Protein AF-0000000079468007 (afdb_homodimer)

Structure (mmCIF, N/CA/C/O backbone):
data_AF-0000000079468007-model_v1
#
loop_
_entity.id
_entity.type
_entity.pdbx_description
1 polymer 'VOC family protein'
#
loop_
_atom_site.group_PDB
_atom_site.id
_atom_site.type_symbol
_atom_site.label_atom_id
_atom_site.label_alt_id
_atom_site.label_comp_id
_atom_site.label_asym_id
_atom_site.label_entity_id
_atom_site.label_seq_id
_atom_site.pdbx_PDB_ins_code
_atom_site.Cartn_x
_atom_site.Cartn_y
_atom_site.Cartn_z
_atom_site.occupancy
_atom_site.B_iso_or_equiv
_atom_site.auth_seq_id
_atom_site.auth_comp_id
_atom_site.auth_asym_id
_atom_site.auth_atom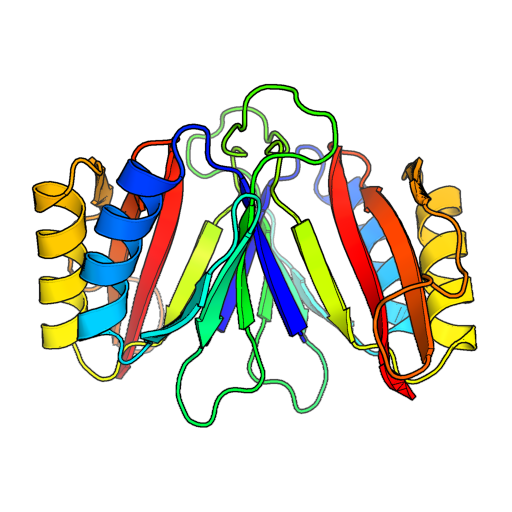_id
_atom_site.pdbx_PDB_model_num
ATOM 1 N N . MET A 1 1 ? -3.469 8.281 -7.316 1 70.94 1 MET A N 1
ATOM 2 C CA . MET A 1 1 ? -3.221 8.805 -5.977 1 70.94 1 MET A CA 1
ATOM 3 C C . MET A 1 1 ? -1.934 8.234 -5.395 1 70.94 1 MET A C 1
ATOM 5 O O . MET A 1 1 ? -0.998 8.977 -5.094 1 70.94 1 MET A O 1
ATOM 9 N N .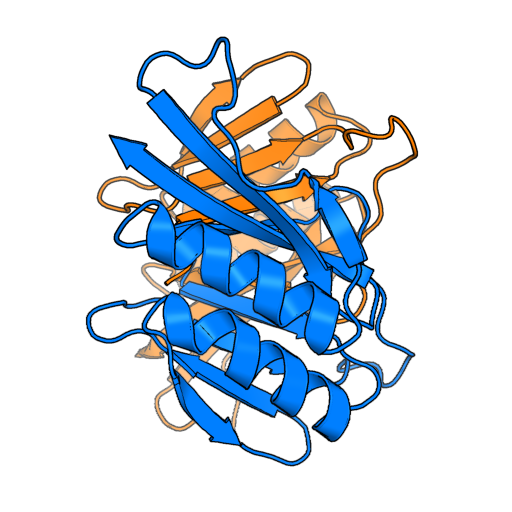 ILE A 1 2 ? -1.697 6.98 -5.289 1 79.69 2 ILE A N 1
ATOM 10 C CA . ILE A 1 2 ? -0.525 6.34 -4.699 1 79.69 2 ILE A CA 1
ATOM 11 C C . ILE A 1 2 ? 0.634 6.375 -5.695 1 79.69 2 ILE A C 1
ATOM 13 O O . ILE A 1 2 ? 0.494 5.934 -6.836 1 79.69 2 ILE A O 1
ATOM 17 N N . ALA A 1 3 ? 1.758 7.027 -5.32 1 85 3 ALA A N 1
ATOM 18 C CA . ALA A 1 3 ? 2.928 7.145 -6.188 1 85 3 ALA A CA 1
ATOM 19 C C . ALA A 1 3 ? 3.799 5.891 -6.105 1 85 3 ALA A C 1
ATOM 21 O O . ALA A 1 3 ? 4.086 5.266 -7.129 1 85 3 ALA A O 1
ATOM 22 N N . TYR A 1 4 ? 4.219 5.59 -4.926 1 88.19 4 TYR A N 1
ATOM 23 C CA . TYR A 1 4 ? 4.918 4.328 -4.734 1 88.19 4 TYR A CA 1
ATOM 24 C C . TYR A 1 4 ? 4.598 3.725 -3.373 1 88.19 4 TYR A C 1
ATOM 26 O O . TYR A 1 4 ? 4.141 4.43 -2.469 1 88.19 4 TYR A O 1
ATOM 34 N N . THR A 1 5 ? 4.793 2.416 -3.303 1 93.19 5 THR A N 1
ATOM 35 C CA . THR A 1 5 ? 4.57 1.672 -2.068 1 93.19 5 THR A CA 1
ATOM 36 C C . THR A 1 5 ? 5.781 0.8 -1.738 1 93.19 5 THR A C 1
ATOM 38 O O . THR A 1 5 ? 6.457 0.301 -2.641 1 93.19 5 THR A O 1
ATOM 41 N N . THR A 1 6 ? 6.004 0.679 -0.497 1 95.31 6 THR A N 1
ATOM 42 C CA . THR A 1 6 ? 7.027 -0.263 -0.058 1 95.31 6 THR A CA 1
ATOM 43 C C . THR A 1 6 ? 6.414 -1.368 0.797 1 95.31 6 THR A C 1
ATOM 45 O O . THR A 1 6 ? 5.453 -1.131 1.531 1 95.31 6 THR A O 1
ATOM 48 N N . LEU A 1 7 ? 6.934 -2.525 0.667 1 97.06 7 LEU A N 1
ATOM 49 C CA . LEU A 1 7 ? 6.688 -3.633 1.586 1 97.06 7 LEU A CA 1
ATOM 50 C C . LEU A 1 7 ? 7.988 -4.102 2.229 1 97.06 7 LEU A C 1
ATOM 52 O O . LEU A 1 7 ? 9.008 -4.23 1.55 1 97.06 7 LEU A O 1
ATOM 56 N N . GLY A 1 8 ? 7.918 -4.305 3.49 1 97.31 8 GLY A N 1
ATOM 57 C CA . GLY A 1 8 ? 9.062 -4.863 4.188 1 97.31 8 GLY A CA 1
ATOM 58 C C . GLY A 1 8 ? 9.203 -6.363 4.004 1 97.31 8 GLY A C 1
ATOM 59 O O . GLY A 1 8 ? 8.203 -7.086 3.979 1 97.31 8 GLY A O 1
ATOM 60 N N . VAL A 1 9 ? 10.445 -6.797 3.938 1 97.06 9 VAL A N 1
ATOM 61 C CA . VAL A 1 9 ? 10.727 -8.227 3.818 1 97.06 9 VAL A CA 1
ATOM 62 C C . VAL A 1 9 ? 11.93 -8.586 4.684 1 97.06 9 VAL A C 1
ATOM 64 O O . VAL A 1 9 ? 12.766 -7.734 4.977 1 97.06 9 VAL A O 1
ATOM 67 N N . ASN A 1 10 ? 11.992 -9.82 5.113 1 97.19 10 ASN A N 1
ATOM 68 C CA . ASN A 1 10 ? 13.031 -10.25 6.039 1 97.19 10 ASN A CA 1
ATOM 69 C C . ASN A 1 10 ? 14.164 -10.977 5.316 1 97.19 10 ASN A C 1
ATOM 71 O O . ASN A 1 10 ? 15.266 -11.109 5.855 1 97.19 10 ASN A O 1
ATOM 75 N N . ASP A 1 11 ? 13.969 -11.555 4.184 1 95.62 11 ASP A N 1
ATOM 76 C CA . ASP A 1 11 ? 14.922 -12.219 3.299 1 95.62 11 ASP A CA 1
ATOM 77 C C . ASP A 1 11 ? 14.789 -11.711 1.865 1 95.62 11 ASP A C 1
ATOM 79 O O . ASP A 1 11 ? 13.914 -12.164 1.121 1 95.62 11 ASP A O 1
ATOM 83 N N . MET A 1 12 ? 15.734 -10.82 1.456 1 95.38 12 MET A N 1
ATOM 84 C CA . MET A 1 12 ? 15.617 -10.109 0.185 1 95.38 12 MET A CA 1
ATOM 85 C C . MET A 1 12 ? 15.664 -11.086 -0.988 1 95.38 12 MET A C 1
ATOM 87 O O . MET A 1 12 ? 14.852 -10.992 -1.907 1 95.38 12 MET A O 1
ATOM 91 N N . ASP A 1 13 ? 16.547 -12.008 -0.956 1 95.88 13 ASP A N 1
ATOM 92 C CA . ASP A 1 13 ? 16.688 -12.953 -2.062 1 95.88 13 ASP A CA 1
ATOM 93 C C . ASP A 1 13 ? 15.414 -13.781 -2.232 1 95.88 13 ASP A C 1
ATOM 95 O O . ASP A 1 13 ? 14.93 -13.961 -3.35 1 95.88 13 ASP A O 1
ATOM 99 N N . ARG A 1 14 ? 14.953 -14.297 -1.139 1 96.69 14 ARG A N 1
ATOM 100 C CA . ARG A 1 14 ? 13.727 -15.078 -1.171 1 96.69 14 ARG A CA 1
ATOM 101 C C . ARG A 1 14 ? 12.562 -14.242 -1.688 1 96.69 14 ARG A C 1
ATOM 103 O O . ARG A 1 14 ? 11.758 -14.719 -2.492 1 96.69 14 ARG A O 1
ATOM 110 N N . SER A 1 15 ? 12.5 -13.062 -1.21 1 97.25 15 SER A N 1
ATOM 111 C CA . SER A 1 15 ? 11.414 -12.172 -1.607 1 97.25 15 SER A CA 1
ATOM 112 C C . SER A 1 15 ? 11.523 -11.781 -3.078 1 97.25 15 SER A C 1
ATOM 114 O O . SER A 1 15 ? 10.516 -11.727 -3.787 1 97.25 15 SER A O 1
ATOM 116 N N . ILE A 1 16 ? 12.688 -11.461 -3.498 1 96.69 16 ILE A N 1
ATOM 117 C CA . ILE A 1 16 ? 12.898 -11.125 -4.902 1 96.69 16 ILE A CA 1
ATOM 118 C C . ILE A 1 16 ? 12.438 -12.281 -5.785 1 96.69 16 ILE A C 1
ATOM 120 O O . ILE A 1 16 ? 11.742 -12.07 -6.781 1 96.69 16 ILE A O 1
ATOM 124 N N . ALA A 1 17 ? 12.805 -13.5 -5.453 1 97.5 17 ALA A N 1
ATOM 125 C CA . ALA A 1 17 ? 12.375 -14.664 -6.219 1 97.5 17 ALA A CA 1
ATOM 126 C C . ALA A 1 17 ? 10.859 -14.758 -6.273 1 97.5 17 ALA A C 1
ATOM 128 O O . ALA A 1 17 ? 10.281 -15.023 -7.332 1 97.5 17 ALA A O 1
ATOM 129 N N . PHE A 1 18 ? 10.227 -14.586 -5.172 1 98.38 18 PHE A N 1
ATOM 130 C CA . PHE A 1 18 ? 8.766 -14.609 -5.086 1 98.38 18 PHE A CA 1
ATOM 131 C C . PHE A 1 18 ? 8.156 -13.531 -5.973 1 98.38 18 PHE A C 1
ATOM 133 O O . PHE A 1 18 ? 7.297 -13.828 -6.809 1 98.38 18 PHE A O 1
ATOM 140 N N . TYR A 1 19 ? 8.555 -12.312 -5.809 1 97.88 19 TYR A N 1
ATOM 141 C CA . TYR A 1 19 ? 7.906 -11.195 -6.477 1 97.88 19 TYR A CA 1
ATOM 142 C C . TYR A 1 19 ? 8.25 -11.172 -7.961 1 97.88 19 TYR A C 1
ATOM 144 O O . TYR A 1 19 ? 7.438 -10.734 -8.781 1 97.88 19 TYR A O 1
ATOM 152 N N . ASP A 1 20 ? 9.445 -11.594 -8.336 1 97.56 20 ASP A N 1
ATOM 153 C CA . ASP A 1 20 ? 9.711 -11.805 -9.75 1 97.56 20 ASP A CA 1
ATOM 154 C C . ASP A 1 20 ? 8.672 -12.734 -10.375 1 97.56 20 ASP A C 1
ATOM 156 O O . ASP A 1 20 ? 8.164 -12.453 -11.461 1 97.56 20 ASP A O 1
ATOM 160 N N . ALA A 1 21 ? 8.438 -13.797 -9.688 1 98.19 21 ALA A N 1
ATOM 161 C CA . ALA A 1 21 ? 7.535 -14.828 -10.203 1 98.19 21 ALA A CA 1
ATOM 162 C C . ALA A 1 21 ? 6.102 -14.312 -10.273 1 98.19 21 ALA A C 1
ATOM 164 O O . ALA A 1 21 ? 5.398 -14.562 -11.258 1 98.19 21 ALA A O 1
ATOM 165 N N . VAL A 1 22 ? 5.625 -13.633 -9.25 1 97.44 22 VAL A N 1
ATOM 166 C CA . VAL A 1 22 ? 4.215 -13.266 -9.188 1 97.44 22 VAL A CA 1
ATOM 167 C C . VAL A 1 22 ? 3.955 -12.055 -10.078 1 97.44 22 VAL A C 1
ATOM 169 O O . VAL A 1 22 ? 2.844 -11.867 -10.578 1 97.44 22 VAL A O 1
ATOM 172 N N . PHE A 1 23 ? 4.914 -11.219 -10.336 1 96.94 23 PHE A N 1
ATOM 173 C CA . PHE A 1 23 ? 4.688 -9.992 -11.102 1 96.94 23 PHE A CA 1
ATOM 174 C C . PHE A 1 23 ? 4.848 -10.25 -12.594 1 96.94 23 PHE A C 1
ATOM 176 O O . PHE A 1 23 ? 4.328 -9.492 -13.414 1 96.94 23 PHE A O 1
ATOM 183 N N . ALA A 1 24 ? 5.523 -11.281 -12.93 1 96.44 24 ALA A N 1
ATOM 184 C CA . ALA A 1 24 ? 5.727 -11.594 -14.344 1 96.44 24 ALA A CA 1
ATOM 185 C C . ALA A 1 24 ? 4.395 -11.719 -15.078 1 96.44 24 ALA A C 1
ATOM 187 O O . ALA A 1 24 ? 4.16 -11.023 -16.062 1 96.44 24 ALA A O 1
ATOM 188 N N . PRO A 1 25 ? 3.477 -12.516 -14.562 1 96.88 25 PRO A N 1
ATOM 189 C CA . PRO A 1 25 ? 2.201 -12.633 -15.273 1 96.88 25 PRO A CA 1
ATOM 190 C C . PRO A 1 25 ? 1.406 -11.336 -15.273 1 96.88 25 PRO A C 1
ATOM 192 O O . PRO A 1 25 ? 0.457 -11.188 -16.047 1 96.88 25 PRO A O 1
ATOM 195 N N . LEU A 1 26 ? 1.745 -10.445 -14.438 1 95.25 26 LEU A N 1
ATOM 196 C CA . LEU A 1 26 ? 1.009 -9.188 -14.328 1 95.25 26 LEU A CA 1
ATOM 197 C C . LEU A 1 26 ? 1.656 -8.102 -15.18 1 95.25 26 LEU A C 1
ATOM 199 O O . LEU A 1 26 ? 1.201 -6.957 -15.18 1 95.25 26 LEU A O 1
ATOM 203 N N . GLY A 1 27 ? 2.766 -8.398 -15.773 1 93.81 27 GLY A N 1
ATOM 204 C CA . GLY A 1 27 ? 3.416 -7.473 -16.688 1 93.81 27 GLY A CA 1
ATOM 205 C C . GLY A 1 27 ? 4.352 -6.504 -15.992 1 93.81 27 GLY A C 1
ATOM 206 O O . GLY A 1 27 ? 4.703 -5.461 -16.547 1 93.81 27 GLY A O 1
ATOM 207 N N . ALA A 1 28 ? 4.66 -6.758 -14.805 1 93.69 28 ALA A N 1
ATOM 208 C CA . ALA A 1 28 ? 5.617 -5.938 -14.07 1 93.69 28 ALA A CA 1
ATOM 209 C C . ALA A 1 28 ? 6.988 -6.605 -14.016 1 93.69 28 ALA A C 1
ATOM 211 O O . ALA A 1 28 ? 7.086 -7.836 -13.984 1 93.69 28 ALA A O 1
ATOM 212 N N . VAL A 1 29 ? 7.996 -5.719 -13.984 1 93.88 29 VAL A N 1
ATOM 213 C CA . VAL A 1 29 ? 9.352 -6.25 -13.977 1 93.88 29 VAL A CA 1
ATOM 214 C C . VAL A 1 29 ? 10.203 -5.504 -12.945 1 93.88 29 VAL A C 1
ATOM 216 O O . VAL A 1 29 ? 9.883 -4.371 -12.586 1 93.88 29 VAL A O 1
ATOM 219 N N . ARG A 1 30 ? 11.258 -6.246 -12.555 1 94.25 30 ARG A N 1
ATOM 220 C CA . ARG A 1 30 ? 12.227 -5.637 -11.648 1 94.25 30 ARG A CA 1
ATOM 221 C C . ARG A 1 30 ? 13.094 -4.613 -12.383 1 94.25 30 ARG A C 1
ATOM 223 O O . ARG A 1 30 ? 13.594 -4.887 -13.469 1 94.25 30 ARG A O 1
ATOM 230 N N . ASP A 1 31 ? 13.195 -3.412 -11.781 1 90.5 31 ASP A N 1
ATOM 231 C CA . ASP A 1 31 ? 13.953 -2.393 -12.5 1 90.5 31 ASP A CA 1
ATOM 232 C C . ASP A 1 31 ? 15.133 -1.898 -11.672 1 90.5 31 ASP A C 1
ATOM 234 O O . ASP A 1 31 ? 15.969 -1.13 -12.156 1 90.5 31 ASP A O 1
ATOM 238 N N . THR A 1 32 ? 15.195 -2.164 -10.477 1 88.69 32 THR A N 1
ATOM 239 C CA . THR A 1 32 ? 16.297 -1.797 -9.602 1 88.69 32 THR A CA 1
ATOM 240 C C . THR A 1 32 ? 16.5 -2.844 -8.508 1 88.69 32 THR A C 1
ATOM 242 O O . THR A 1 32 ? 15.539 -3.486 -8.078 1 88.69 32 THR A O 1
ATOM 245 N N . THR A 1 33 ? 17.734 -3.057 -8.172 1 89.31 33 THR A N 1
ATOM 246 C CA . THR A 1 33 ? 18.078 -3.98 -7.09 1 89.31 33 THR A CA 1
ATOM 247 C C . THR A 1 33 ? 19.25 -3.459 -6.277 1 89.31 33 THR A C 1
ATOM 249 O O . THR A 1 33 ? 20.25 -3.01 -6.84 1 89.31 33 THR A O 1
ATOM 252 N N . SER A 1 34 ? 19.016 -3.354 -5.055 1 84.81 34 SER A N 1
ATOM 253 C CA . SER A 1 34 ? 20.094 -3.062 -4.121 1 84.81 34 SER A CA 1
ATOM 254 C C . SER A 1 34 ? 20.078 -4.027 -2.939 1 84.81 34 SER A C 1
ATOM 256 O O . SER A 1 34 ? 19.281 -4.961 -2.904 1 84.81 34 SER A O 1
ATOM 258 N N . GLN A 1 35 ? 21.078 -3.762 -2.061 1 79.75 35 GLN A N 1
ATOM 259 C CA . GLN A 1 35 ? 21.125 -4.609 -0.875 1 79.75 35 GLN A CA 1
ATOM 260 C C . GLN A 1 35 ? 19.938 -4.34 0.047 1 79.75 35 GLN A C 1
ATOM 262 O O . GLN A 1 35 ? 19.531 -5.211 0.816 1 79.75 35 GLN A O 1
ATOM 267 N N . THR A 1 36 ? 19.391 -3.174 -0.099 1 83.44 36 THR A N 1
ATOM 268 C CA . THR A 1 36 ? 18.391 -2.809 0.895 1 83.44 36 THR A CA 1
ATOM 269 C C . THR A 1 36 ? 17.047 -2.527 0.228 1 83.44 36 THR A C 1
ATOM 271 O O . THR A 1 36 ? 16.016 -2.42 0.905 1 83.44 36 THR A O 1
ATOM 274 N N . TRP A 1 37 ? 17.125 -2.4 -1.05 1 89.81 37 TRP A N 1
ATOM 275 C CA . TRP A 1 37 ? 15.852 -2.143 -1.701 1 89.81 37 TRP A CA 1
ATOM 276 C C . TRP A 1 37 ? 15.828 -2.725 -3.111 1 89.81 37 TRP A C 1
ATOM 278 O O . TRP A 1 37 ? 16.875 -2.816 -3.768 1 89.81 37 TRP A O 1
ATOM 288 N N . THR A 1 38 ? 14.719 -3.242 -3.553 1 93.94 38 THR A N 1
ATOM 289 C CA . THR A 1 38 ? 14.43 -3.723 -4.902 1 93.94 38 THR A CA 1
ATOM 290 C C . THR A 1 38 ? 13.125 -3.127 -5.426 1 93.94 38 THR A C 1
ATOM 292 O O . THR A 1 38 ? 12.117 -3.125 -4.723 1 93.94 38 THR A O 1
ATOM 295 N N . GLY A 1 39 ? 13.203 -2.633 -6.633 1 94.06 39 GLY A N 1
ATOM 296 C CA . GLY A 1 39 ? 12.047 -1.951 -7.195 1 94.06 39 GLY A CA 1
ATOM 297 C C . GLY A 1 39 ? 11.438 -2.686 -8.375 1 94.06 39 GLY A C 1
ATOM 298 O O . GLY A 1 39 ? 12.141 -3.389 -9.102 1 94.06 39 GLY A O 1
ATOM 299 N N . TYR A 1 40 ? 10.117 -2.578 -8.516 1 94.69 40 TYR A N 1
ATOM 300 C CA . TYR A 1 40 ? 9.359 -3.143 -9.625 1 94.69 40 TYR A CA 1
ATOM 301 C C . TYR A 1 40 ? 8.531 -2.07 -10.32 1 94.69 40 TYR A C 1
ATOM 303 O O . TYR A 1 40 ? 8.031 -1.146 -9.672 1 94.69 40 TYR A O 1
ATOM 311 N N . VAL A 1 41 ? 8.383 -2.236 -11.609 1 90.88 41 VAL A N 1
ATOM 312 C CA . VAL A 1 41 ? 7.617 -1.278 -12.398 1 90.88 41 VAL A CA 1
ATOM 313 C C . VAL A 1 41 ? 6.859 -2.008 -13.5 1 90.88 41 VAL A C 1
ATOM 315 O O . VAL A 1 41 ? 7.254 -3.1 -13.914 1 90.88 41 VAL A O 1
ATOM 318 N N . ARG A 1 42 ? 5.742 -1.479 -13.773 1 88.56 42 ARG A N 1
ATOM 319 C CA . ARG A 1 42 ? 4.996 -1.906 -14.953 1 88.56 42 ARG A CA 1
ATOM 320 C C . ARG A 1 42 ? 5.012 -0.828 -16.031 1 88.56 42 ARG A C 1
ATOM 322 O O . ARG A 1 42 ? 4.766 0.346 -15.742 1 88.56 42 ARG A O 1
ATOM 329 N N . ALA A 1 43 ? 5.34 -1.36 -17.172 1 76.75 43 ALA A N 1
ATOM 330 C CA . ALA A 1 43 ? 5.453 -0.412 -18.281 1 76.75 43 ALA A CA 1
ATOM 331 C C . ALA A 1 43 ? 4.195 0.439 -18.406 1 76.75 43 ALA A C 1
ATOM 333 O O . ALA A 1 43 ? 3.078 -0.086 -18.391 1 76.75 43 ALA A O 1
ATOM 334 N N . GLY A 1 44 ? 4.438 1.747 -18.531 1 72.06 44 GLY A N 1
ATOM 335 C CA . GLY A 1 44 ? 3.324 2.662 -18.719 1 72.06 44 GLY A CA 1
ATOM 336 C C . GLY A 1 44 ? 2.721 3.15 -17.422 1 72.06 44 GLY A C 1
ATOM 337 O O . GLY A 1 44 ? 1.852 4.023 -17.422 1 72.06 44 GLY A O 1
ATOM 338 N N . ASP A 1 45 ? 3.109 2.545 -16.359 1 71.38 45 ASP A N 1
ATOM 339 C CA . ASP A 1 45 ? 2.543 2.934 -15.07 1 71.38 45 ASP A CA 1
ATOM 340 C C . ASP A 1 45 ? 3.443 3.939 -14.359 1 71.38 45 ASP A C 1
ATOM 342 O O . ASP A 1 45 ? 4.664 3.918 -14.531 1 71.38 45 ASP A O 1
ATOM 346 N N . ARG A 1 46 ? 2.814 4.77 -13.656 1 63.41 46 ARG A N 1
ATOM 347 C CA . ARG A 1 46 ? 3.541 5.77 -12.875 1 63.41 46 ARG A CA 1
ATOM 348 C C . ARG A 1 46 ? 3.906 5.23 -11.5 1 63.41 46 ARG A C 1
ATOM 350 O O . ARG A 1 46 ? 4.859 5.707 -10.875 1 63.41 46 ARG A O 1
ATOM 357 N N . GLY A 1 47 ? 3.219 4.359 -11.078 1 72.31 47 GLY A N 1
ATOM 358 C CA . GLY A 1 47 ? 3.451 3.852 -9.742 1 72.31 47 GLY A CA 1
ATOM 359 C C . GLY A 1 47 ? 4.566 2.826 -9.672 1 72.31 47 GLY A C 1
ATOM 360 O O . GLY A 1 47 ? 4.855 2.15 -10.664 1 72.31 47 GLY A O 1
ATOM 361 N N . ARG A 1 48 ? 5.312 2.863 -8.586 1 86.38 48 ARG A N 1
ATOM 362 C CA . ARG A 1 48 ? 6.375 1.891 -8.344 1 86.38 48 ARG A CA 1
ATOM 363 C C . ARG A 1 48 ? 6.109 1.103 -7.066 1 86.38 48 ARG A C 1
ATOM 365 O O . ARG A 1 48 ? 5.336 1.535 -6.211 1 86.38 48 ARG A O 1
ATOM 372 N N . PHE A 1 49 ? 6.648 -0.027 -7.094 1 92.94 49 PHE A N 1
ATOM 373 C CA . PHE A 1 49 ? 6.602 -0.903 -5.93 1 92.94 49 PHE A CA 1
ATOM 374 C C . PHE A 1 49 ? 8.008 -1.275 -5.477 1 92.94 49 PHE A C 1
ATOM 376 O O . PHE A 1 49 ? 8.852 -1.634 -6.297 1 92.94 49 PHE A O 1
ATOM 383 N N . PHE A 1 50 ? 8.211 -1.184 -4.137 1 94.5 50 PHE A N 1
ATOM 384 C CA . PHE A 1 50 ? 9.547 -1.484 -3.637 1 94.5 50 PHE A CA 1
ATOM 385 C C . PHE A 1 50 ? 9.484 -2.51 -2.512 1 94.5 50 PHE A C 1
ATOM 387 O O . PHE A 1 50 ? 8.602 -2.441 -1.65 1 94.5 50 PHE A O 1
ATOM 394 N N . LEU A 1 51 ? 10.352 -3.432 -2.609 1 96.44 51 LEU A N 1
ATOM 395 C CA . LEU A 1 51 ? 10.711 -4.23 -1.443 1 96.44 51 LEU A CA 1
ATOM 396 C C . LEU A 1 51 ? 11.797 -3.539 -0.621 1 96.44 51 LEU A C 1
ATOM 398 O O . LEU A 1 51 ? 12.727 -2.957 -1.18 1 96.44 51 LEU A O 1
ATOM 402 N N . THR A 1 52 ? 11.664 -3.658 0.63 1 95.38 52 THR A N 1
ATOM 403 C CA . THR A 1 52 ? 12.68 -3.006 1.451 1 95.38 52 THR A CA 1
ATOM 404 C C . THR A 1 52 ? 12.93 -3.799 2.732 1 95.38 52 THR A C 1
ATOM 406 O O . THR A 1 52 ? 12.055 -4.531 3.193 1 95.38 52 THR A O 1
ATOM 409 N N . ARG A 1 53 ? 14.203 -3.648 3.197 1 93 53 ARG A N 1
ATOM 410 C CA . ARG A 1 53 ? 14.422 -3.914 4.613 1 93 53 ARG A CA 1
ATOM 411 C C . ARG A 1 53 ? 13.977 -2.732 5.469 1 93 53 ARG A C 1
ATOM 413 O O . ARG A 1 53 ? 14.297 -1.583 5.164 1 93 53 ARG A O 1
ATOM 420 N N . PRO A 1 54 ? 13.25 -3.115 6.57 1 93.31 54 PRO A N 1
ATOM 421 C CA . PRO A 1 54 ? 12.711 -1.993 7.344 1 93.31 54 PRO A CA 1
ATOM 422 C C . PRO A 1 54 ? 13.797 -1.015 7.793 1 93.31 54 PRO A C 1
ATOM 424 O O . PRO A 1 54 ? 14.891 -1.433 8.172 1 93.31 54 PRO A O 1
ATOM 427 N N . PHE A 1 55 ? 13.453 0.224 7.777 1 87.81 55 PHE A N 1
ATOM 428 C CA . PHE A 1 55 ? 14.383 1.309 8.078 1 87.81 55 PHE A CA 1
ATOM 429 C C . PHE A 1 55 ? 14.898 1.203 9.508 1 87.81 55 PHE A C 1
ATOM 431 O O . PHE A 1 55 ? 16.062 1.519 9.781 1 87.81 55 PHE A O 1
ATOM 438 N N . ASP A 1 56 ? 14.047 0.767 10.383 1 90.75 56 ASP A N 1
ATOM 439 C CA . ASP A 1 56 ? 14.406 0.705 11.797 1 90.75 56 ASP A CA 1
ATOM 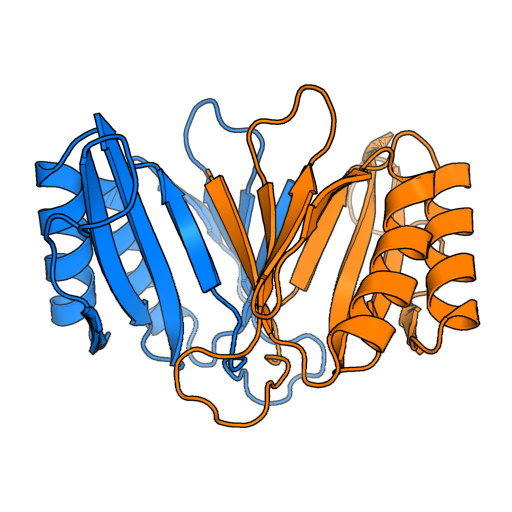440 C C . ASP A 1 56 ? 15.203 -0.563 12.102 1 90.75 56 ASP A C 1
ATOM 442 O O . ASP A 1 56 ? 15.547 -0.821 13.258 1 90.75 56 ASP A O 1
ATOM 446 N N . ARG A 1 57 ? 15.422 -1.447 11.172 1 91.69 57 ARG A N 1
ATOM 447 C CA . ARG A 1 57 ? 16.25 -2.643 11.195 1 91.69 57 ARG A CA 1
ATOM 448 C C . ARG A 1 57 ? 15.609 -3.744 12.031 1 91.69 57 ARG A C 1
ATOM 450 O O . ARG A 1 57 ? 16.25 -4.738 12.367 1 91.69 57 ARG A O 1
ATOM 457 N N . GLN A 1 58 ? 14.352 -3.455 12.5 1 95.56 58 GLN A N 1
ATOM 458 C CA . GLN A 1 58 ? 13.57 -4.52 13.125 1 95.56 58 GLN A CA 1
ATOM 459 C C . GLN A 1 58 ? 12.953 -5.434 12.07 1 95.56 58 GLN A C 1
ATOM 461 O O . GLN A 1 58 ? 12.883 -5.074 10.891 1 95.56 58 GLN A O 1
ATOM 466 N N . PRO A 1 59 ? 12.602 -6.668 12.438 1 97.06 59 PRO A N 1
ATOM 467 C CA . PRO A 1 59 ? 12.023 -7.578 11.445 1 97.06 59 PRO A CA 1
ATOM 468 C C . PRO A 1 59 ? 10.812 -6.98 10.742 1 97.06 59 PRO A C 1
ATOM 470 O O . PRO A 1 59 ? 10 -6.285 11.367 1 97.06 59 PRO A O 1
ATOM 473 N N . ALA A 1 60 ? 10.758 -7.195 9.445 1 97.12 60 ALA A N 1
ATOM 474 C CA . ALA A 1 60 ? 9.578 -6.824 8.672 1 97.12 60 ALA A CA 1
ATOM 475 C C . ALA A 1 60 ? 8.352 -7.602 9.148 1 97.12 60 ALA A C 1
ATOM 477 O O . ALA A 1 60 ? 8.453 -8.773 9.516 1 97.12 60 ALA A O 1
ATOM 478 N N . THR A 1 61 ? 7.246 -6.965 9.18 1 97.62 61 THR A N 1
ATOM 479 C CA . THR A 1 61 ? 5.973 -7.602 9.5 1 97.62 61 THR A CA 1
ATOM 480 C C . THR A 1 61 ? 4.879 -7.137 8.547 1 97.62 61 THR A C 1
ATOM 482 O O . THR A 1 61 ? 4.914 -6.008 8.047 1 97.62 61 THR A O 1
ATOM 485 N N . ALA A 1 62 ? 3.969 -8.07 8.359 1 96.94 62 ALA A N 1
ATOM 486 C CA . ALA A 1 62 ? 2.777 -7.711 7.594 1 96.94 62 ALA A CA 1
ATOM 487 C C . ALA A 1 62 ? 1.745 -7.02 8.477 1 96.94 62 ALA A C 1
ATOM 489 O O . ALA A 1 62 ? 1.58 -7.379 9.648 1 96.94 62 ALA A O 1
ATOM 490 N N . GLY A 1 63 ? 1.091 -6.023 7.918 1 96.81 63 GLY A N 1
ATOM 491 C CA . GLY A 1 63 ? -0.021 -5.418 8.633 1 96.81 63 GLY A CA 1
ATOM 492 C C . GLY A 1 63 ? -1.334 -6.148 8.422 1 96.81 63 GLY A C 1
ATOM 493 O O . GLY A 1 63 ? -1.594 -6.672 7.336 1 96.81 63 GLY A O 1
ATOM 494 N N . ASN A 1 64 ? -2.164 -6.168 9.492 1 97.62 64 ASN A N 1
ATOM 495 C CA . ASN A 1 64 ? -3.512 -6.703 9.344 1 97.62 64 ASN A CA 1
ATOM 496 C C . ASN A 1 64 ? -4.473 -5.656 8.797 1 97.62 64 ASN A C 1
ATOM 498 O O . ASN A 1 64 ? -4.758 -4.656 9.453 1 97.62 64 ASN A O 1
ATOM 502 N N . GLY A 1 65 ? -4.996 -5.93 7.656 1 96.31 65 GLY A N 1
ATOM 503 C CA . GLY A 1 65 ? -5.82 -4.961 6.953 1 96.31 65 GLY A CA 1
ATOM 504 C C . GLY A 1 65 ? -5.086 -4.258 5.828 1 96.31 65 GLY A C 1
ATOM 505 O O . GLY A 1 65 ? -5.684 -3.482 5.078 1 96.31 65 GLY A O 1
ATOM 506 N N . VAL A 1 66 ? -3.787 -4.531 5.746 1 96.69 66 VAL A N 1
ATOM 507 C CA . VAL A 1 66 ? -2.98 -3.967 4.668 1 96.69 66 VAL A CA 1
ATOM 508 C C . VAL A 1 66 ? -3.02 -4.895 3.457 1 96.69 66 VAL A C 1
ATOM 510 O O . VAL A 1 66 ? -2.777 -6.098 3.578 1 96.69 66 VAL A O 1
ATOM 513 N N . MET A 1 67 ? -3.338 -4.34 2.322 1 96.75 67 MET A N 1
ATOM 514 C CA . MET A 1 67 ? -3.375 -5.121 1.089 1 96.75 67 MET A CA 1
ATOM 515 C C . MET A 1 67 ? -3.07 -4.246 -0.12 1 96.75 67 MET A C 1
ATOM 517 O O . MET A 1 67 ? -3.605 -3.143 -0.244 1 96.75 67 MET A O 1
ATOM 521 N N . LEU A 1 68 ? -2.205 -4.727 -0.984 1 95.12 68 LEU A N 1
ATOM 522 C CA . LEU A 1 68 ? -1.945 -4.105 -2.279 1 95.12 68 LEU A CA 1
ATOM 523 C C . LEU A 1 68 ? -2.617 -4.887 -3.402 1 95.12 68 LEU A C 1
ATOM 525 O O . LEU A 1 68 ? -2.551 -6.117 -3.434 1 95.12 68 LEU A O 1
ATOM 529 N N . SER A 1 69 ? -3.205 -4.164 -4.258 1 93.94 69 SER A N 1
ATOM 530 C CA . SER A 1 69 ? -3.9 -4.816 -5.363 1 93.94 69 SER A CA 1
ATOM 531 C C . SER A 1 69 ? -3.336 -4.375 -6.711 1 93.94 69 SER A C 1
ATOM 533 O O . SER A 1 69 ? -3.006 -3.201 -6.895 1 93.94 69 SER A O 1
ATOM 535 N N . PHE A 1 70 ? -3.344 -5.293 -7.609 1 92.94 70 PHE A N 1
ATOM 536 C CA . PHE A 1 70 ? -2.803 -5.062 -8.945 1 92.94 70 PHE A CA 1
ATOM 537 C C . PHE A 1 70 ? -3.814 -5.453 -10.016 1 92.94 70 PHE A C 1
ATOM 539 O O . PHE A 1 70 ? -4.445 -6.508 -9.922 1 92.94 70 PHE A O 1
ATOM 546 N N . LEU A 1 71 ? -3.893 -4.535 -10.984 1 91.19 71 LEU A N 1
ATOM 547 C CA . LEU A 1 71 ? -4.766 -4.84 -12.109 1 91.19 71 LEU A CA 1
ATOM 548 C C . LEU A 1 71 ? -4.09 -5.809 -13.078 1 91.19 71 LEU A C 1
ATOM 550 O O . LEU A 1 71 ? -2.936 -5.602 -13.461 1 91.19 71 LEU A O 1
ATOM 554 N N . ALA A 1 72 ? -4.742 -6.836 -13.398 1 93.81 72 ALA A N 1
ATOM 555 C CA . ALA A 1 72 ? -4.254 -7.812 -14.367 1 93.81 72 ALA A CA 1
ATOM 556 C C . ALA A 1 72 ? -4.895 -7.586 -15.734 1 93.81 72 ALA A C 1
ATOM 558 O O . ALA A 1 72 ? -5.93 -6.93 -15.844 1 93.81 72 ALA A O 1
ATOM 559 N N . GLU A 1 73 ? -4.25 -8.125 -16.781 1 93.56 73 GLU A N 1
ATOM 560 C CA . GLU A 1 73 ? -4.75 -7.965 -18.141 1 93.56 73 GLU A CA 1
ATOM 561 C C . GLU A 1 73 ? -5.949 -8.867 -18.406 1 93.56 73 GLU A C 1
ATOM 563 O O . GLU A 1 73 ? -6.852 -8.508 -19.156 1 93.56 73 GLU A O 1
ATOM 568 N N . ASP A 1 74 ? -5.914 -10.031 -17.859 1 95 74 ASP A N 1
ATOM 569 C CA . ASP A 1 74 ? -6.996 -10.992 -18.047 1 95 74 ASP A CA 1
ATOM 570 C C . ASP A 1 74 ? -7.004 -12.047 -16.938 1 95 74 ASP A C 1
ATOM 572 O O . ASP A 1 74 ? -6.156 -12.016 -16.047 1 95 74 ASP A O 1
ATOM 576 N N . ARG A 1 75 ? -7.977 -12.961 -17.016 1 96.12 75 ARG A N 1
ATOM 577 C CA . ARG A 1 75 ? -8.164 -13.969 -15.984 1 96.12 75 ARG A CA 1
ATOM 578 C C . ARG A 1 75 ? -6.984 -14.93 -15.93 1 96.12 75 ARG A C 1
ATOM 580 O O . ARG A 1 75 ? -6.598 -15.398 -14.859 1 96.12 75 ARG A O 1
ATOM 587 N N . ALA A 1 76 ? -6.438 -15.219 -17.047 1 97.88 76 ALA A N 1
ATOM 588 C CA . ALA A 1 76 ? -5.309 -16.141 -17.109 1 97.88 76 ALA A CA 1
ATOM 589 C C . ALA A 1 76 ? -4.113 -15.594 -16.328 1 97.88 76 ALA A C 1
ATOM 591 O O . ALA A 1 76 ? -3.393 -16.344 -15.68 1 97.88 76 ALA A O 1
ATOM 592 N N . ALA A 1 77 ? -3.859 -14.344 -16.453 1 97.62 77 ALA A N 1
ATOM 593 C CA . ALA A 1 77 ? -2.783 -13.695 -15.703 1 97.62 77 ALA A CA 1
ATOM 594 C C . ALA A 1 77 ? -3 -13.836 -14.203 1 97.62 77 ALA A C 1
ATOM 596 O O . ALA A 1 77 ? -2.041 -14 -13.438 1 97.62 77 ALA A O 1
ATOM 597 N N . ILE A 1 78 ? -4.215 -13.789 -13.773 1 97.56 78 ILE A N 1
ATOM 598 C CA . ILE A 1 78 ? -4.559 -13.922 -12.359 1 97.56 78 ILE A CA 1
ATOM 599 C C . ILE A 1 78 ? -4.305 -15.352 -11.898 1 97.56 78 ILE A C 1
ATOM 601 O O . ILE A 1 78 ? -3.756 -15.578 -10.82 1 97.56 78 ILE A O 1
ATOM 605 N N . ASP A 1 79 ? -4.742 -16.281 -12.734 1 98.5 79 ASP A N 1
ATOM 606 C CA . ASP A 1 79 ? -4.465 -17.672 -12.43 1 98.5 79 ASP A CA 1
ATOM 607 C C . ASP A 1 79 ? -2.963 -17.922 -12.281 1 98.5 79 ASP A C 1
ATOM 609 O O . ASP A 1 79 ? -2.523 -18.594 -11.352 1 98.5 79 ASP A O 1
ATOM 613 N N . ALA A 1 80 ? -2.223 -17.422 -13.18 1 98.62 80 ALA A N 1
ATOM 614 C CA . ALA A 1 80 ? -0.772 -17.578 -13.172 1 98.62 80 ALA A CA 1
ATOM 615 C C . ALA A 1 80 ? -0.149 -16.906 -11.953 1 98.62 80 ALA A C 1
ATOM 617 O O . ALA A 1 80 ? 0.784 -17.453 -11.352 1 98.62 80 ALA A O 1
ATOM 618 N N . PHE A 1 81 ? -0.567 -15.75 -11.641 1 98.31 81 PHE A N 1
ATOM 619 C CA . PHE A 1 81 ? -0.144 -15.016 -10.461 1 98.31 81 PHE A CA 1
ATOM 620 C C . PHE A 1 81 ? -0.331 -15.859 -9.203 1 98.31 81 PHE A C 1
ATOM 622 O O . PHE A 1 81 ? 0.59 -15.992 -8.398 1 98.31 81 PHE A O 1
ATOM 629 N N . HIS A 1 82 ? -1.502 -16.328 -9.055 1 98.75 82 HIS A N 1
ATOM 630 C CA . HIS A 1 82 ? -1.837 -17.141 -7.891 1 98.75 82 HIS A CA 1
ATOM 631 C C . HIS A 1 82 ? -0.978 -18.406 -7.828 1 98.75 82 HIS A C 1
ATOM 633 O O . HIS A 1 82 ? -0.42 -18.734 -6.777 1 98.75 82 HIS A O 1
ATOM 639 N N . ALA A 1 83 ? -0.889 -19.094 -8.906 1 98.75 83 ALA A N 1
ATOM 640 C CA . ALA A 1 83 ? -0.083 -20.312 -8.984 1 98.75 83 ALA A CA 1
ATOM 641 C C . ALA A 1 83 ? 1.378 -20.016 -8.648 1 98.75 83 ALA A C 1
ATOM 643 O O . ALA A 1 83 ? 2.012 -20.781 -7.902 1 98.75 83 ALA A O 1
ATOM 644 N N . ALA A 1 84 ? 1.9 -19 -9.203 1 98.62 84 ALA A N 1
ATOM 645 C CA . ALA A 1 84 ? 3.281 -18.609 -8.945 1 98.62 84 ALA A CA 1
ATOM 646 C C . ALA A 1 84 ? 3.504 -18.344 -7.457 1 98.62 84 ALA A C 1
ATOM 648 O O . ALA A 1 84 ? 4.543 -18.703 -6.902 1 98.62 84 ALA A O 1
ATOM 649 N N . ALA A 1 85 ? 2.562 -17.641 -6.855 1 98.56 85 ALA A N 1
ATOM 650 C CA . ALA A 1 85 ? 2.68 -17.312 -5.434 1 98.56 85 ALA A CA 1
ATOM 651 C C . ALA A 1 85 ? 2.807 -18.578 -4.59 1 98.56 85 ALA A C 1
ATOM 653 O O . ALA A 1 85 ? 3.664 -18.656 -3.709 1 98.56 85 ALA A O 1
ATOM 654 N N . LEU A 1 86 ? 1.966 -19.5 -4.867 1 98.44 86 LEU A N 1
ATOM 655 C CA . LEU A 1 86 ? 1.985 -20.75 -4.105 1 98.44 86 LEU A CA 1
ATOM 656 C C . LEU A 1 86 ? 3.275 -21.516 -4.355 1 98.44 86 LEU A C 1
ATOM 658 O O . LEU A 1 86 ? 3.854 -22.094 -3.43 1 98.44 86 LEU A O 1
ATOM 662 N N . GLU A 1 87 ? 3.648 -21.531 -5.547 1 98.31 87 GLU A N 1
ATOM 663 C CA . GLU A 1 87 ? 4.863 -22.25 -5.93 1 98.31 87 GLU A CA 1
ATOM 664 C C . GLU A 1 87 ? 6.094 -21.641 -5.254 1 98.31 87 GLU A C 1
ATOM 666 O O . GLU A 1 87 ? 7.031 -22.359 -4.91 1 98.31 87 GLU A O 1
ATOM 671 N N . MET A 1 88 ? 6.105 -20.422 -5.051 1 98.19 88 MET A N 1
ATOM 672 C CA . MET A 1 88 ? 7.289 -19.703 -4.578 1 98.19 88 MET A CA 1
ATOM 673 C C . MET A 1 88 ? 7.23 -19.484 -3.068 1 98.19 88 MET A C 1
ATOM 675 O O . MET A 1 88 ? 7.922 -18.625 -2.533 1 98.19 88 MET A O 1
ATOM 679 N N . GLY A 1 89 ? 6.359 -20.203 -2.416 1 97.69 89 GLY A N 1
ATOM 680 C CA . GLY A 1 89 ? 6.395 -20.234 -0.962 1 97.69 89 GLY A CA 1
ATOM 681 C C . GLY A 1 89 ? 5.387 -19.297 -0.324 1 97.69 89 GLY A C 1
ATOM 682 O O . GLY A 1 89 ? 5.371 -19.141 0.898 1 97.69 89 GLY A O 1
ATOM 683 N N . GLY A 1 90 ? 4.59 -18.609 -1.099 1 98.31 90 GLY A N 1
ATOM 684 C CA . GLY A 1 90 ? 3.473 -17.859 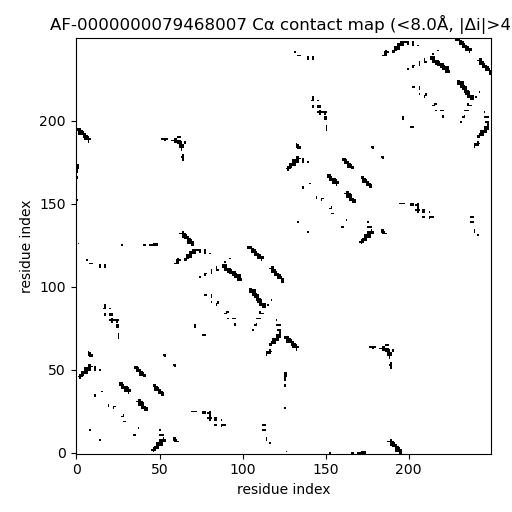-0.538 1 98.31 90 GLY A CA 1
ATOM 685 C C . GLY A 1 90 ? 2.314 -18.75 -0.122 1 98.31 90 GLY A C 1
ATOM 686 O O . GLY A 1 90 ? 2.445 -19.969 -0.081 1 98.31 90 GLY A O 1
ATOM 687 N N . SER A 1 91 ? 1.286 -18.078 0.369 1 98.19 91 SER A N 1
ATOM 688 C CA . SER A 1 91 ? 0.117 -18.828 0.804 1 98.19 91 S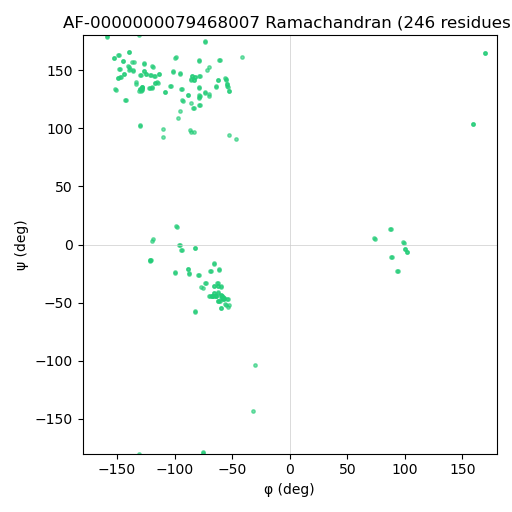ER A CA 1
ATOM 689 C C . SER A 1 91 ? -1.155 -18.312 0.142 1 98.19 91 SER A C 1
ATOM 691 O O . SER A 1 91 ? -1.21 -17.156 -0.293 1 98.19 91 SER A O 1
ATOM 693 N N . ASP A 1 92 ? -2.133 -19.203 0.07 1 98.19 92 ASP A N 1
ATOM 694 C CA . ASP A 1 92 ? -3.436 -18.875 -0.504 1 98.19 92 ASP A CA 1
ATOM 695 C C . ASP A 1 92 ? -4.289 -18.094 0.488 1 98.19 92 ASP A C 1
ATOM 697 O O . ASP A 1 92 ? -4.496 -18.531 1.621 1 98.19 92 ASP A O 1
ATOM 701 N N . GLU A 1 93 ? -4.75 -16.984 0.041 1 97.12 93 GLU A N 1
ATOM 702 C CA . GLU A 1 93 ? -5.688 -16.203 0.828 1 97.12 93 GLU A CA 1
ATOM 703 C C . GLU A 1 93 ? -7.023 -16.031 0.102 1 97.12 93 GLU A C 1
ATOM 705 O O . GLU A 1 93 ? -7.859 -15.227 0.502 1 97.12 93 GLU A O 1
ATOM 710 N N . GLY A 1 94 ? -7.242 -16.609 -0.987 1 96.69 94 GLY A N 1
ATOM 711 C CA . GLY A 1 94 ? -8.414 -16.609 -1.849 1 96.69 94 GLY A CA 1
ATOM 712 C C . GLY A 1 94 ? -8.102 -17.016 -3.279 1 96.69 94 GLY A C 1
ATOM 713 O O . GLY A 1 94 ? -7.457 -16.25 -4.012 1 96.69 94 GLY A O 1
ATOM 714 N N . PRO A 1 95 ? -8.469 -18.281 -3.637 1 97.56 95 PRO A N 1
ATOM 715 C CA . PRO A 1 95 ? -8.141 -18.766 -4.98 1 97.56 95 PRO A CA 1
ATOM 716 C C . PRO A 1 95 ? -8.797 -17.938 -6.082 1 97.56 95 PRO A C 1
ATOM 718 O O . PRO A 1 95 ? -9.75 -17.203 -5.82 1 97.56 95 PRO A O 1
ATOM 721 N N . PRO A 1 96 ? -8.203 -18.031 -7.312 1 97.62 96 PRO A N 1
ATOM 722 C CA . PRO A 1 96 ? -8.812 -17.297 -8.43 1 97.62 96 PRO A CA 1
ATOM 723 C C . PRO A 1 96 ? -10.289 -17.641 -8.625 1 97.62 96 PRO A C 1
ATOM 725 O O . PRO A 1 96 ? -10.672 -18.812 -8.539 1 97.62 96 PRO A O 1
ATOM 728 N N . GLY A 1 97 ? -11.047 -16.594 -8.844 1 95.31 97 GLY A N 1
ATOM 729 C CA . GLY A 1 97 ? -12.469 -16.797 -9.062 1 95.31 97 GLY A CA 1
ATOM 730 C C . GLY A 1 97 ? -13.266 -15.5 -9.062 1 95.31 97 GLY A C 1
ATOM 731 O O . GLY A 1 97 ? -12.75 -14.453 -8.688 1 95.31 97 GLY A O 1
ATOM 732 N N . VAL A 1 98 ? -14.492 -15.594 -9.57 1 93.19 98 VAL A N 1
ATOM 733 C CA . VAL A 1 98 ? -15.406 -14.453 -9.57 1 93.19 98 VAL A CA 1
ATOM 734 C C . VAL A 1 98 ? -15.859 -14.156 -8.141 1 93.19 98 VAL A C 1
ATOM 736 O O . VAL A 1 98 ? -16.156 -15.078 -7.371 1 93.19 98 VAL A O 1
ATOM 739 N N . ARG A 1 99 ? -15.719 -12.906 -7.805 1 87.38 99 ARG A N 1
ATOM 740 C CA . ARG A 1 99 ? -16.234 -12.492 -6.504 1 87.38 99 ARG A CA 1
ATOM 741 C C . ARG A 1 99 ? -17.625 -11.867 -6.641 1 87.38 99 ARG A C 1
ATOM 743 O O . ARG A 1 99 ? -17.781 -10.836 -7.297 1 87.38 99 ARG A O 1
ATOM 750 N N . GLU A 1 100 ? -18.656 -12.578 -6.168 1 70.69 100 GLU A N 1
ATOM 751 C CA . GLU A 1 100 ? -20.062 -12.234 -6.336 1 70.69 100 GLU A CA 1
ATOM 752 C C . GLU A 1 100 ? -20.422 -11.008 -5.504 1 70.69 100 GLU A C 1
ATOM 754 O O . GLU A 1 100 ? -19.891 -10.805 -4.418 1 70.69 100 GLU A O 1
ATOM 759 N N . GLY A 1 101 ? -21.516 -10.188 -5.969 1 63.75 101 GLY A N 1
ATOM 760 C CA . GLY A 1 101 ? -22.094 -9.031 -5.293 1 63.75 101 GLY A CA 1
ATOM 761 C C . GLY A 1 101 ? -21.484 -7.719 -5.758 1 63.75 101 GLY A C 1
ATOM 762 O O . GLY A 1 101 ? -21.984 -6.645 -5.406 1 63.75 101 GLY A O 1
ATOM 763 N N . MET A 1 102 ? -20.422 -7.855 -6.215 1 58.59 102 MET A N 1
ATOM 764 C CA . MET A 1 102 ? -19.891 -6.645 -6.824 1 58.59 102 MET A CA 1
ATOM 765 C C . MET A 1 102 ? -20.359 -6.516 -8.273 1 58.59 102 MET A C 1
ATOM 767 O O . MET A 1 102 ? -20.703 -7.512 -8.906 1 58.59 102 MET A O 1
ATOM 771 N N . ASN A 1 103 ? -21.031 -5.465 -8.68 1 56.69 103 ASN A N 1
ATOM 772 C CA . ASN A 1 103 ? -21.578 -5.34 -10.023 1 56.69 103 ASN A CA 1
ATOM 773 C C . ASN A 1 103 ? -20.734 -6.094 -11.047 1 56.69 103 ASN A C 1
ATOM 775 O O . ASN A 1 103 ? -20.75 -7.324 -11.094 1 56.69 103 ASN A O 1
ATOM 779 N N . PRO A 1 104 ? -19.891 -5.414 -11.891 1 61.5 104 PRO A N 1
ATOM 780 C CA . PRO A 1 104 ? -19.188 -6.066 -12.992 1 61.5 104 PRO A CA 1
ATOM 781 C C . PRO A 1 104 ? -18.344 -7.254 -12.539 1 61.5 104 PRO A C 1
ATOM 783 O O . PRO A 1 104 ? -17.938 -7.316 -11.375 1 61.5 104 PRO A O 1
ATOM 786 N N . VAL A 1 105 ? -18.312 -8.234 -13.25 1 70.75 105 VAL A N 1
ATOM 787 C CA . VAL A 1 105 ? -17.656 -9.508 -12.984 1 70.75 105 VAL A CA 1
ATOM 788 C C . VAL A 1 105 ? -16.234 -9.266 -12.469 1 70.75 105 VAL A C 1
ATOM 790 O O . VAL A 1 105 ? -15.336 -8.969 -13.25 1 70.75 105 VAL A O 1
ATOM 793 N N . PHE A 1 106 ? -16.078 -9.172 -11.242 1 86.69 106 PHE A N 1
ATOM 794 C CA . PHE A 1 106 ? -14.805 -9.016 -10.531 1 86.69 106 PHE A CA 1
ATOM 795 C C . PHE A 1 106 ? -14.133 -10.375 -10.328 1 86.69 106 PHE A C 1
ATOM 797 O O . PHE A 1 106 ? -14.633 -11.203 -9.57 1 86.69 106 PHE A O 1
ATOM 804 N N . TYR A 1 107 ? -13.234 -10.68 -11.203 1 94.38 107 TYR A N 1
ATOM 805 C CA . TYR A 1 107 ? -12.398 -11.867 -11.07 1 94.38 107 TYR A CA 1
ATOM 806 C C . TYR A 1 107 ? -11.086 -11.539 -10.359 1 94.38 107 TYR A C 1
ATOM 808 O O . TYR A 1 107 ? -10.344 -10.656 -10.789 1 94.38 107 TYR A O 1
ATOM 816 N N . ALA A 1 108 ? -10.812 -12.289 -9.203 1 96.12 108 ALA A N 1
ATOM 817 C CA . ALA A 1 108 ? -9.664 -11.898 -8.391 1 96.12 108 ALA A CA 1
ATOM 818 C C . ALA A 1 108 ? -9.031 -13.102 -7.707 1 96.12 108 ALA A C 1
ATOM 820 O O . ALA A 1 108 ? -9.641 -14.18 -7.652 1 96.12 108 ALA A O 1
ATOM 821 N N . ALA A 1 109 ? -7.879 -12.961 -7.266 1 97.81 109 ALA A N 1
ATOM 822 C CA . ALA A 1 109 ? -7.168 -13.883 -6.387 1 97.81 109 ALA A CA 1
ATOM 823 C C . ALA A 1 109 ? -6.395 -13.133 -5.309 1 97.81 109 ALA A C 1
ATOM 825 O O . ALA A 1 109 ? -5.973 -11.992 -5.52 1 97.81 109 ALA A O 1
ATOM 826 N N . TYR A 1 110 ? -6.234 -13.758 -4.195 1 98.06 110 TYR A N 1
ATOM 827 C CA . TYR A 1 110 ? -5.555 -13.188 -3.037 1 98.06 110 TYR A CA 1
ATOM 828 C C . TYR A 1 110 ? -4.48 -14.133 -2.518 1 98.06 110 TYR A C 1
ATOM 830 O O . TYR A 1 110 ? -4.727 -15.328 -2.348 1 98.06 110 TYR A O 1
ATOM 838 N N . VAL A 1 111 ? -3.34 -13.625 -2.26 1 98.56 111 VAL A N 1
ATOM 839 C CA . VAL A 1 111 ? -2.236 -14.438 -1.745 1 98.56 111 VAL A CA 1
ATOM 840 C C . VAL A 1 111 ? -1.484 -13.656 -0.67 1 98.56 111 VAL A C 1
ATOM 842 O O . VAL A 1 111 ? -1.695 -12.445 -0.506 1 98.56 111 VAL A O 1
ATOM 845 N N . ARG A 1 112 ? -0.678 -14.336 0.068 1 98.5 112 ARG A N 1
ATOM 846 C CA . ARG A 1 112 ? 0.318 -13.711 0.937 1 98.5 112 ARG A CA 1
ATOM 847 C C . ARG A 1 112 ? 1.731 -14.086 0.501 1 98.5 112 ARG A C 1
ATOM 849 O O . ARG A 1 112 ? 1.991 -15.227 0.127 1 98.5 112 ARG A O 1
ATOM 856 N N . ASP A 1 113 ? 2.6 -13.109 0.548 1 98.31 113 ASP A N 1
ATOM 857 C CA . ASP A 1 113 ? 4.004 -13.406 0.281 1 98.31 113 ASP A CA 1
ATOM 858 C C . ASP A 1 113 ? 4.641 -14.156 1.449 1 98.31 113 ASP A C 1
ATOM 860 O O . ASP A 1 113 ? 3.994 -14.375 2.477 1 98.31 113 ASP A O 1
ATOM 864 N N . PRO A 1 114 ? 5.848 -14.586 1.355 1 97.81 114 PRO A N 1
ATOM 865 C CA . PRO A 1 114 ? 6.469 -15.414 2.391 1 97.81 114 PRO A CA 1
ATOM 866 C C . PRO A 1 114 ? 6.57 -14.703 3.736 1 97.81 114 PRO A C 1
ATOM 868 O O . PRO A 1 114 ? 6.734 -15.352 4.773 1 97.81 114 PRO A O 1
ATOM 871 N N . ASP A 1 115 ? 6.531 -13.383 3.787 1 97.81 115 ASP A N 1
ATOM 872 C CA . ASP A 1 115 ? 6.617 -12.609 5.027 1 97.81 115 ASP A CA 1
ATOM 873 C C . ASP A 1 115 ? 5.23 -12.25 5.543 1 97.81 115 ASP A C 1
ATOM 875 O O . ASP A 1 115 ? 5.102 -11.562 6.559 1 97.81 115 ASP A O 1
ATOM 879 N N . GLY A 1 116 ? 4.219 -12.672 4.801 1 97.75 116 GLY A N 1
ATOM 880 C CA . GLY A 1 116 ? 2.859 -12.5 5.285 1 97.75 116 GLY A CA 1
ATOM 881 C C . GLY A 1 116 ? 2.146 -11.312 4.668 1 97.75 116 GLY A C 1
ATOM 882 O O . GLY A 1 116 ? 0.98 -11.055 4.969 1 97.75 116 GLY A O 1
ATOM 883 N N . ASN A 1 117 ? 2.766 -10.5 3.838 1 98.19 117 ASN A N 1
ATOM 884 C CA . ASN A 1 117 ? 2.107 -9.391 3.16 1 98.19 117 ASN A CA 1
ATOM 885 C C . ASN A 1 117 ? 1.021 -9.883 2.207 1 98.19 117 ASN A C 1
ATOM 887 O O . ASN A 1 117 ? 1.229 -10.836 1.461 1 98.19 117 ASN A O 1
ATOM 891 N N . LYS A 1 118 ? -0.099 -9.211 2.254 1 98 118 LYS A N 1
ATOM 892 C CA . LYS A 1 118 ? -1.238 -9.641 1.445 1 98 118 LYS A CA 1
ATOM 893 C C . LYS A 1 118 ? -1.272 -8.898 0.111 1 98 118 LYS A C 1
ATOM 895 O O . LYS A 1 118 ? -1.097 -7.68 0.066 1 98 118 LYS A O 1
ATOM 900 N N . LEU A 1 119 ? -1.481 -9.617 -0.961 1 98.06 119 LEU A N 1
ATOM 901 C CA . LEU A 1 119 ? -1.59 -9.094 -2.318 1 98.06 119 LEU A CA 1
ATOM 902 C C . LEU A 1 119 ? -2.881 -9.562 -2.98 1 98.06 119 LEU A C 1
ATOM 904 O O . LEU A 1 119 ? -3.363 -10.664 -2.701 1 98.06 119 LEU A O 1
ATOM 908 N N . CYS A 1 120 ? -3.344 -8.742 -3.822 1 97.25 120 CYS A N 1
ATOM 909 C CA . CYS A 1 120 ? -4.504 -9.062 -4.645 1 97.25 120 CYS A CA 1
ATOM 910 C C . CYS A 1 120 ? -4.227 -8.766 -6.117 1 97.25 120 CYS A C 1
ATOM 912 O O . CYS A 1 120 ? -3.604 -7.758 -6.441 1 97.25 120 CYS A O 1
ATOM 914 N N . ALA A 1 121 ? -4.562 -9.656 -6.988 1 96.88 121 ALA A N 1
ATOM 915 C CA . ALA A 1 121 ? -4.664 -9.398 -8.422 1 96.88 121 ALA A CA 1
ATOM 916 C C . ALA A 1 121 ? -6.102 -9.562 -8.906 1 96.88 121 ALA A C 1
ATOM 918 O O . ALA A 1 121 ? -6.805 -10.484 -8.492 1 96.88 121 ALA A O 1
ATOM 919 N N . PHE A 1 122 ? -6.465 -8.617 -9.805 1 94.31 122 PHE A N 1
ATOM 920 C CA . PHE A 1 122 ? -7.859 -8.688 -10.219 1 94.31 122 PHE A CA 1
ATOM 921 C C . PHE A 1 122 ? -8.039 -8.125 -11.625 1 94.31 122 PHE A C 1
ATOM 923 O O . PHE A 1 122 ? -7.152 -7.43 -12.133 1 94.31 122 PHE A O 1
ATOM 930 N N . VAL A 1 123 ? -9.148 -8.492 -12.25 1 91.5 123 VAL A N 1
ATOM 931 C CA . VAL A 1 123 ? -9.617 -7.883 -13.484 1 91.5 123 VAL A CA 1
ATOM 932 C C . VAL A 1 123 ? -11.109 -7.578 -13.383 1 91.5 123 VAL A C 1
ATOM 934 O O . VAL A 1 123 ? -11.852 -8.289 -12.695 1 91.5 123 VAL A O 1
ATOM 937 N N . ARG A 1 124 ? -11.406 -6.367 -13.953 1 78.5 124 ARG A N 1
ATOM 938 C CA . ARG A 1 124 ? -12.82 -5.984 -13.969 1 78.5 124 ARG A CA 1
ATOM 939 C C . ARG A 1 124 ? -13.375 -6.027 -15.391 1 78.5 124 ARG A C 1
ATOM 941 O O . ARG A 1 124 ? -12.828 -5.395 -16.297 1 78.5 124 ARG A O 1
ATOM 948 N N . LYS A 1 125 ? -13.969 -7.129 -15.875 1 63.47 125 LYS A N 1
ATOM 949 C CA . LYS A 1 125 ? -14.656 -7.141 -17.172 1 63.47 125 LYS A CA 1
ATOM 950 C C . LYS A 1 125 ? -16.172 -6.973 -16.984 1 63.47 125 LYS A C 1
ATOM 952 O O . LYS A 1 125 ? -16.719 -7.398 -15.977 1 63.47 125 LYS A O 1
ATOM 957 N N . MET B 1 1 ? 0.984 0.673 -11.734 1 70.94 1 MET B N 1
ATOM 958 C CA . MET B 1 1 ? 1.027 -0.715 -11.281 1 70.94 1 MET B CA 1
ATOM 959 C C . MET B 1 1 ? 0 -0.962 -10.18 1 70.94 1 MET B C 1
ATOM 961 O O . MET B 1 1 ? -0.912 -1.773 -10.352 1 70.94 1 MET B O 1
ATOM 965 N N . ILE B 1 2 ? -0.051 -0.297 -9.086 1 79.38 2 ILE B N 1
ATOM 966 C CA . ILE B 1 2 ? -0.96 -0.494 -7.961 1 79.38 2 ILE B CA 1
ATOM 967 C C . ILE B 1 2 ? -2.324 0.109 -8.289 1 79.38 2 ILE B C 1
ATOM 969 O O . ILE B 1 2 ? -2.42 1.284 -8.656 1 79.38 2 ILE B O 1
ATOM 973 N N . ALA B 1 3 ? -3.385 -0.711 -8.297 1 84.75 3 ALA B N 1
ATOM 974 C CA . ALA B 1 3 ? -4.738 -0.259 -8.609 1 84.75 3 ALA B CA 1
ATOM 975 C C . ALA B 1 3 ? -5.406 0.355 -7.383 1 84.75 3 ALA B C 1
ATOM 977 O O . ALA B 1 3 ? -5.863 1.5 -7.422 1 84.75 3 ALA B O 1
ATOM 978 N N . TYR B 1 4 ? -5.488 -0.422 -6.352 1 88.06 4 TYR B N 1
ATOM 979 C CA . TYR B 1 4 ? -5.965 0.135 -5.09 1 88.06 4 TYR B CA 1
ATOM 980 C C . TYR B 1 4 ? -5.25 -0.506 -3.908 1 88.06 4 TYR B C 1
ATOM 982 O O . TYR B 1 4 ? -4.668 -1.585 -4.039 1 88.06 4 TYR B O 1
ATOM 990 N N . THR B 1 5 ? -5.266 0.229 -2.809 1 93.12 5 THR B N 1
ATOM 991 C CA . THR B 1 5 ? -4.66 -0.236 -1.564 1 93.12 5 THR B CA 1
ATOM 992 C C . THR B 1 5 ? -5.637 -0.09 -0.4 1 93.12 5 THR B C 1
ATOM 994 O O . THR B 1 5 ? -6.449 0.837 -0.377 1 93.12 5 THR B O 1
ATOM 997 N N . THR B 1 6 ? -5.527 -0.998 0.479 1 95.31 6 THR B N 1
ATOM 998 C CA . THR B 1 6 ? -6.293 -0.873 1.715 1 95.31 6 THR B CA 1
ATOM 999 C C . THR B 1 6 ? -5.363 -0.77 2.92 1 95.31 6 THR B C 1
ATOM 1001 O O . THR B 1 6 ? -4.281 -1.364 2.93 1 95.31 6 THR B O 1
ATOM 1004 N N . LEU B 1 7 ? -5.758 -0.016 3.859 1 97.06 7 LEU B N 1
ATOM 1005 C CA . LEU B 1 7 ? -5.164 -0.003 5.191 1 97.06 7 LEU B CA 1
ATOM 1006 C C . LEU B 1 7 ? -6.195 -0.362 6.254 1 97.06 7 LEU B C 1
ATOM 1008 O O . LEU B 1 7 ? -7.328 0.122 6.211 1 97.06 7 LEU B O 1
ATOM 1012 N N . GLY B 1 8 ? -5.789 -1.192 7.141 1 97.25 8 GLY B N 1
ATOM 1013 C CA . GLY B 1 8 ? -6.652 -1.521 8.266 1 97.25 8 GLY B CA 1
ATOM 1014 C C . GLY B 1 8 ? -6.652 -0.458 9.344 1 97.25 8 GLY B C 1
ATOM 1015 O O . GLY B 1 8 ? -5.613 0.134 9.641 1 97.25 8 GLY B O 1
ATOM 1016 N N . VAL B 1 9 ? -7.809 -0.288 9.945 1 97.12 9 VAL B N 1
ATOM 1017 C CA . VAL B 1 9 ? -7.938 0.658 11.047 1 97.12 9 VAL B CA 1
ATOM 1018 C C . VAL B 1 9 ? -8.836 0.07 12.133 1 97.12 9 VAL B C 1
ATOM 1020 O O . VAL B 1 9 ? -9.68 -0.787 11.852 1 97.12 9 VAL B O 1
ATOM 1023 N N . ASN B 1 10 ? -8.633 0.495 13.352 1 97.25 10 ASN B N 1
ATOM 1024 C CA . ASN B 1 10 ? -9.359 -0.084 14.477 1 97.25 10 ASN B CA 1
ATOM 1025 C C . ASN B 1 10 ? -10.539 0.791 14.898 1 97.25 10 ASN B C 1
ATOM 1027 O O . ASN B 1 10 ? -11.445 0.327 15.594 1 97.25 10 ASN B O 1
ATOM 1031 N N . ASP B 1 11 ? -10.562 2.061 14.625 1 95.69 11 ASP B N 1
ATOM 1032 C CA . ASP B 1 11 ? -11.617 3.039 14.852 1 95.69 11 ASP B CA 1
ATOM 1033 C C . ASP B 1 11 ? -11.906 3.846 13.586 1 95.69 11 ASP B C 1
ATOM 1035 O O . ASP B 1 11 ? -11.195 4.805 13.289 1 95.69 11 ASP B O 1
ATOM 1039 N N . MET B 1 12 ? -13.031 3.486 12.898 1 95.44 12 MET B N 1
ATOM 1040 C CA . MET B 1 12 ? -13.32 4.039 11.578 1 95.44 12 MET B CA 1
ATOM 1041 C C . MET B 1 12 ? -13.539 5.547 11.656 1 95.44 12 MET B C 1
ATOM 1043 O O . MET B 1 12 ? -12.984 6.301 10.852 1 95.44 12 MET B O 1
ATOM 1047 N N . ASP B 1 13 ? -14.266 5.996 12.609 1 95.94 13 ASP B N 1
ATOM 1048 C CA . ASP B 1 13 ? -14.555 7.422 12.727 1 95.94 13 ASP B CA 1
ATOM 1049 C C . ASP B 1 13 ? -13.273 8.227 12.953 1 95.94 13 ASP B C 1
ATOM 1051 O O . ASP B 1 13 ? -13.062 9.258 12.32 1 95.94 13 ASP B O 1
ATOM 1055 N N . ARG B 1 14 ? -12.5 7.758 13.875 1 96.75 14 ARG B N 1
ATOM 1056 C CA . ARG B 1 14 ? -11.234 8.422 14.156 1 96.75 14 ARG B CA 1
ATOM 1057 C C . ARG B 1 14 ? -10.336 8.438 12.922 1 96.75 14 ARG B C 1
ATOM 1059 O O . ARG B 1 14 ? -9.703 9.453 12.625 1 96.75 14 ARG B O 1
ATOM 1066 N N . SER B 1 15 ? -10.305 7.344 12.273 1 97.31 15 SER B N 1
ATOM 1067 C CA . SER B 1 15 ? -9.461 7.227 11.086 1 97.31 15 SER B CA 1
ATOM 1068 C C . SER B 1 15 ? -9.984 8.109 9.953 1 97.31 15 SER B C 1
ATOM 1070 O O . SER B 1 15 ? -9.195 8.742 9.242 1 97.31 15 SER B O 1
ATOM 1072 N N . ILE B 1 16 ? -11.242 8.086 9.75 1 96.69 16 ILE B N 1
ATOM 1073 C CA . ILE B 1 16 ? -11.828 8.938 8.719 1 96.69 16 ILE B CA 1
ATOM 1074 C C . ILE B 1 16 ? -11.469 10.398 8.984 1 96.69 16 ILE B C 1
ATOM 1076 O O . ILE B 1 16 ? -11.07 11.117 8.062 1 96.69 16 ILE B O 1
ATOM 1080 N N . ALA B 1 17 ? -11.594 10.852 10.203 1 97.5 17 ALA B N 1
ATOM 1081 C CA . ALA B 1 17 ? -11.234 12.227 10.555 1 97.5 17 ALA B CA 1
ATOM 1082 C C . ALA B 1 17 ? -9.773 12.508 10.219 1 97.5 17 ALA B C 1
ATOM 1084 O O . ALA B 1 17 ? -9.453 13.562 9.664 1 97.5 17 ALA B O 1
ATOM 1085 N N . PHE B 1 18 ? -8.914 11.617 10.57 1 98.44 18 PHE B N 1
ATOM 1086 C CA . PHE B 1 18 ? -7.488 11.742 10.281 1 98.44 18 PHE B CA 1
ATOM 1087 C C . PHE B 1 18 ? -7.246 11.836 8.781 1 98.44 18 PHE B C 1
ATOM 1089 O O . PHE B 1 18 ? -6.59 12.766 8.305 1 98.44 18 PHE B O 1
ATOM 1096 N N . TYR B 1 19 ? -7.73 10.906 8.039 1 97.88 19 TYR B N 1
ATOM 1097 C CA . TYR B 1 19 ? -7.41 10.797 6.625 1 97.88 19 TYR B CA 1
ATOM 1098 C C . TYR B 1 19 ? -8.109 11.891 5.82 1 97.88 19 TYR B C 1
ATOM 1100 O O . TYR B 1 19 ? -7.582 12.359 4.809 1 97.88 19 TYR B O 1
ATOM 1108 N N . ASP B 1 20 ? -9.297 12.305 6.227 1 97.56 20 ASP B N 1
ATOM 1109 C CA . ASP B 1 20 ? -9.883 13.5 5.625 1 97.56 20 ASP B CA 1
ATOM 1110 C C . ASP B 1 20 ? -8.93 14.688 5.719 1 97.56 20 ASP B C 1
ATOM 1112 O O . ASP B 1 20 ? -8.734 15.422 4.746 1 97.56 20 ASP B O 1
ATOM 1116 N N . ALA B 1 21 ? -8.391 14.852 6.883 1 98.19 21 ALA B N 1
ATOM 1117 C CA . ALA B 1 21 ? -7.527 15.992 7.156 1 98.19 21 ALA B CA 1
ATOM 1118 C C . ALA B 1 21 ? -6.23 15.906 6.363 1 98.19 21 ALA B C 1
ATOM 1120 O O . ALA B 1 21 ? -5.766 16.906 5.805 1 98.19 21 ALA B O 1
ATOM 1121 N N . VAL B 1 22 ? -5.605 14.742 6.316 1 97.44 22 VAL B N 1
ATOM 1122 C CA . VAL B 1 22 ? -4.277 14.641 5.723 1 97.44 22 VAL B CA 1
ATOM 1123 C C . VAL B 1 22 ? -4.395 14.602 4.199 1 97.44 22 VAL B C 1
ATOM 1125 O O . VAL B 1 22 ? -3.473 15.008 3.49 1 97.44 22 VAL B O 1
ATOM 1128 N N . PHE B 1 23 ? -5.477 14.156 3.645 1 96.94 23 PHE B N 1
ATOM 1129 C CA . PHE B 1 23 ? -5.59 14.008 2.197 1 96.94 23 PHE B CA 1
ATOM 1130 C C . PHE B 1 23 ? -6.082 15.297 1.558 1 96.94 23 PHE B C 1
ATOM 1132 O O . PHE B 1 23 ? -5.871 15.523 0.364 1 96.94 23 PHE B O 1
ATOM 1139 N N . ALA B 1 24 ? -6.699 16.125 2.322 1 96.44 24 ALA B N 1
ATOM 1140 C CA . ALA B 1 24 ? -7.203 17.391 1.788 1 96.44 24 ALA B CA 1
ATOM 1141 C C . ALA B 1 24 ? -6.09 18.188 1.126 1 96.44 24 ALA B C 1
ATOM 1143 O O . ALA B 1 24 ? -6.188 18.562 -0.048 1 96.44 24 ALA B O 1
ATOM 1144 N N . PRO B 1 25 ? -4.977 18.406 1.823 1 96.88 25 PRO B N 1
ATOM 1145 C CA . PRO B 1 25 ? -3.91 19.188 1.186 1 96.88 25 PRO B CA 1
ATOM 1146 C C . PRO B 1 25 ? -3.301 18.469 -0.019 1 96.88 25 PRO B C 1
ATOM 1148 O O . PRO B 1 25 ? -2.596 19.094 -0.818 1 96.88 25 PRO B O 1
ATOM 1151 N N . LEU B 1 26 ? -3.527 17.219 -0.131 1 95.31 26 LEU B N 1
ATOM 1152 C CA . LEU B 1 26 ? -2.941 16.438 -1.216 1 95.31 26 LEU B CA 1
ATOM 1153 C C . LEU B 1 26 ? -3.9 16.344 -2.396 1 95.31 26 LEU B C 1
ATOM 1155 O O . LEU B 1 26 ? -3.598 15.695 -3.396 1 95.31 26 LEU B O 1
ATOM 1159 N N . GLY B 1 27 ? -5.086 16.859 -2.248 1 93.88 27 GLY B N 1
ATOM 1160 C CA . GLY B 1 27 ? -6.047 16.906 -3.34 1 93.88 27 GLY B CA 1
ATOM 1161 C C . GLY B 1 27 ? -6.891 15.656 -3.451 1 93.88 27 GLY B C 1
ATOM 1162 O O . GLY B 1 27 ? -7.484 15.391 -4.496 1 93.88 27 GLY B O 1
ATOM 1163 N N . ALA B 1 28 ? -6.863 14.859 -2.48 1 93.69 28 ALA B N 1
ATOM 1164 C CA . ALA B 1 28 ? -7.703 13.664 -2.447 1 93.69 28 ALA B CA 1
ATOM 1165 C C . ALA B 1 28 ? -8.93 13.875 -1.565 1 93.69 28 ALA B C 1
ATOM 1167 O O . ALA B 1 28 ? -8.867 14.617 -0.579 1 93.69 28 ALA B O 1
ATOM 1168 N N . VAL B 1 29 ? -9.992 13.164 -1.972 1 93.88 29 VAL B N 1
ATOM 1169 C CA . VAL B 1 29 ? -11.234 13.336 -1.227 1 93.88 29 VAL B CA 1
ATOM 1170 C C . VAL B 1 29 ? -11.883 11.977 -0.99 1 93.88 29 VAL B C 1
ATOM 1172 O O . VAL B 1 29 ? -11.633 11.023 -1.733 1 93.88 29 VAL B O 1
ATOM 1175 N N . ARG B 1 30 ? -12.711 12.008 0.067 1 94.19 30 ARG B N 1
ATOM 1176 C CA . ARG B 1 30 ? -13.5 10.812 0.365 1 94.19 30 ARG B CA 1
ATOM 1177 C C . ARG B 1 30 ? -14.633 10.641 -0.64 1 94.19 30 ARG B C 1
ATOM 1179 O O . ARG B 1 30 ? -15.352 11.594 -0.948 1 94.19 30 ARG B O 1
ATOM 1186 N N . ASP B 1 31 ? -14.742 9.406 -1.187 1 90.5 31 ASP B N 1
ATOM 1187 C CA . ASP B 1 31 ? -15.766 9.234 -2.207 1 90.5 31 ASP B CA 1
ATOM 1188 C C . ASP B 1 31 ? -16.766 8.141 -1.81 1 90.5 31 ASP B C 1
ATOM 1190 O O . ASP B 1 31 ? -17.781 7.945 -2.48 1 90.5 31 ASP B O 1
ATOM 1194 N N . THR B 1 32 ? -16.484 7.379 -0.899 1 88.88 32 THR B N 1
ATOM 1195 C CA . THR B 1 32 ? -17.375 6.344 -0.391 1 88.88 32 THR B CA 1
ATOM 1196 C C . THR B 1 32 ? -17.172 6.141 1.108 1 88.88 32 THR B C 1
ATOM 1198 O O . THR B 1 32 ? -16.062 6.328 1.619 1 88.88 32 THR B O 1
ATOM 1201 N N . THR B 1 33 ? -18.266 5.863 1.784 1 89.5 33 THR B N 1
ATOM 1202 C CA . THR B 1 33 ? -18.203 5.59 3.215 1 89.5 33 THR B CA 1
ATOM 1203 C C . THR B 1 33 ? -19.203 4.496 3.596 1 89.5 33 THR B C 1
ATOM 1205 O O . THR B 1 33 ? -20.359 4.527 3.172 1 89.5 33 THR B O 1
ATOM 1208 N N . SER B 1 34 ? -18.672 3.52 4.18 1 85.19 34 SER B N 1
ATOM 1209 C CA . SER B 1 34 ? -19.516 2.492 4.777 1 85.19 34 SER B CA 1
ATOM 1210 C C . SER B 1 34 ? -19.078 2.184 6.207 1 85.19 34 SER B C 1
ATOM 1212 O O . SER B 1 34 ? -18.188 2.836 6.742 1 85.19 34 SER B O 1
ATOM 1214 N N . GLN B 1 35 ? -19.859 1.227 6.777 1 80.5 35 GLN B N 1
ATOM 1215 C CA . GLN B 1 35 ? -19.516 0.839 8.141 1 80.5 35 GLN B CA 1
ATOM 1216 C C . GLN B 1 35 ? -18.188 0.088 8.164 1 80.5 35 GLN B C 1
ATOM 1218 O O . GLN B 1 35 ? -17.484 0.074 9.188 1 80.5 35 GLN B O 1
ATOM 1223 N N . THR B 1 36 ? -17.844 -0.464 7.043 1 83.44 36 THR B N 1
ATOM 1224 C CA . THR B 1 36 ? -16.672 -1.348 7.086 1 83.44 36 THR B CA 1
ATOM 1225 C C . THR B 1 36 ? -15.586 -0.859 6.137 1 83.44 36 THR B C 1
ATOM 1227 O O . THR B 1 36 ? -14.453 -1.339 6.184 1 83.44 36 THR B O 1
ATOM 1230 N N . TRP B 1 37 ? -16 0.035 5.312 1 89.94 37 TRP B N 1
ATOM 1231 C CA . TRP B 1 37 ? -14.969 0.519 4.398 1 89.94 37 TRP B CA 1
ATOM 1232 C C . TRP B 1 37 ? -15.227 1.974 4.016 1 89.94 37 TRP B C 1
ATOM 1234 O O . TRP B 1 37 ? -16.375 2.42 3.969 1 89.94 37 TRP B O 1
ATOM 1244 N N . THR B 1 38 ? -14.188 2.764 3.871 1 94 38 THR B N 1
ATOM 1245 C CA . THR B 1 38 ? -14.195 4.137 3.379 1 94 38 THR B CA 1
ATOM 1246 C C . THR B 1 38 ? -13.141 4.324 2.291 1 94 38 THR B C 1
ATOM 1248 O O . THR B 1 38 ? -11.992 3.898 2.447 1 94 38 THR B O 1
ATOM 1251 N N . GLY B 1 39 ? -13.57 4.941 1.218 1 94.12 39 GLY B N 1
ATOM 1252 C CA . GLY B 1 39 ? -12.68 5.094 0.075 1 94.12 39 GLY B CA 1
ATOM 1253 C C . GLY B 1 39 ? -12.297 6.535 -0.195 1 94.12 39 GLY B C 1
ATOM 1254 O O . GLY B 1 39 ? -13.062 7.453 0.099 1 94.12 39 GLY B O 1
ATOM 1255 N N . TYR B 1 40 ? -11.07 6.738 -0.682 1 94.69 40 TYR B N 1
ATOM 1256 C CA . TYR B 1 40 ? -10.547 8.039 -1.082 1 94.69 40 TYR B CA 1
ATOM 1257 C C . TYR B 1 40 ? -10.055 8.008 -2.523 1 94.69 40 TYR B C 1
ATOM 1259 O O . TYR B 1 40 ? -9.523 6.996 -2.98 1 94.69 40 TYR B O 1
ATOM 1267 N N . VAL B 1 41 ? -10.211 9.117 -3.189 1 90.81 41 VAL B N 1
ATOM 1268 C CA . VAL B 1 41 ? -9.781 9.219 -4.578 1 90.81 41 VAL B CA 1
ATOM 1269 C C . VAL B 1 41 ? -9.234 10.617 -4.848 1 90.81 41 VAL B C 1
ATOM 1271 O O . VAL B 1 41 ? -9.578 11.57 -4.145 1 90.81 41 VAL B O 1
ATOM 1274 N N . ARG B 1 42 ? -8.305 10.633 -5.68 1 88.56 42 ARG B N 1
ATOM 1275 C CA . ARG B 1 42 ? -7.828 11.898 -6.223 1 88.56 42 ARG B CA 1
ATOM 1276 C C . ARG B 1 42 ? -8.242 12.062 -7.684 1 88.56 42 ARG B C 1
ATOM 1278 O O . ARG B 1 42 ? -8.07 11.141 -8.484 1 88.56 42 ARG B O 1
ATOM 1285 N N . ALA B 1 43 ? -8.781 13.234 -7.859 1 76.81 43 ALA B N 1
ATOM 1286 C CA . ALA B 1 43 ? -9.281 13.484 -9.211 1 76.81 43 ALA B CA 1
ATOM 1287 C C . ALA B 1 43 ? -8.195 13.203 -10.25 1 76.81 43 ALA B C 1
ATOM 1289 O O . ALA B 1 43 ? -7.059 13.648 -10.109 1 76.81 43 ALA B O 1
ATOM 1290 N N . GLY B 1 44 ? -8.617 12.445 -11.281 1 72.06 44 GLY B N 1
ATOM 1291 C CA . GLY B 1 44 ? -7.703 12.156 -12.375 1 72.06 44 GLY B CA 1
ATOM 1292 C C . GLY B 1 44 ? -6.863 10.914 -12.148 1 72.06 44 GLY B C 1
ATOM 1293 O O . GLY B 1 44 ? -6.141 10.469 -13.039 1 72.06 44 GLY B O 1
ATOM 1294 N N . ASP B 1 45 ? -6.906 10.43 -10.961 1 71.06 45 ASP B N 1
ATOM 1295 C CA . ASP B 1 45 ? -6.098 9.258 -10.648 1 71.06 45 ASP B CA 1
ATOM 1296 C C . ASP B 1 45 ? -6.914 7.973 -10.781 1 71.06 45 ASP B C 1
ATOM 1298 O O . ASP B 1 45 ? -8.125 7.98 -10.562 1 71.06 45 ASP B O 1
ATOM 1302 N N . ARG B 1 46 ? -6.254 6.988 -11.172 1 63.19 46 ARG B N 1
ATOM 1303 C CA . ARG B 1 46 ? -6.891 5.68 -11.312 1 63.19 46 ARG B CA 1
ATOM 1304 C C . ARG B 1 46 ? -6.836 4.906 -10 1 63.19 46 ARG B C 1
ATOM 1306 O O . ARG B 1 46 ? -7.66 4.02 -9.766 1 63.19 46 ARG B O 1
ATOM 1313 N N . GLY B 1 47 ? -5.965 5.199 -9.25 1 71.81 47 GLY B N 1
ATOM 1314 C CA . GLY B 1 47 ? -5.793 4.453 -8.016 1 71.81 47 GLY B CA 1
ATOM 1315 C C . GLY B 1 47 ? -6.715 4.914 -6.906 1 71.81 47 GLY B C 1
ATOM 1316 O O . GLY B 1 47 ? -7.125 6.074 -6.875 1 71.81 47 GLY B O 1
ATOM 1317 N N . ARG B 1 48 ? -7.172 3.961 -6.113 1 86.19 48 ARG B N 1
ATOM 1318 C CA . ARG B 1 48 ? -8.008 4.254 -4.953 1 86.19 48 ARG B CA 1
ATOM 1319 C C . ARG B 1 48 ? -7.336 3.791 -3.664 1 86.19 48 ARG B C 1
ATOM 1321 O O . ARG B 1 48 ? -6.43 2.953 -3.697 1 86.19 48 ARG B O 1
ATOM 1328 N N . PHE B 1 49 ? -7.707 4.461 -2.68 1 92.88 49 PHE B N 1
ATOM 1329 C CA . PHE B 1 49 ? -7.266 4.113 -1.333 1 92.88 49 PHE B CA 1
ATOM 1330 C C . PHE B 1 49 ? -8.461 3.826 -0.432 1 92.88 49 PHE B C 1
ATOM 1332 O O . PHE B 1 49 ? -9.438 4.582 -0.423 1 92.88 49 PHE B O 1
ATOM 1339 N N . PHE B 1 50 ? -8.328 2.713 0.338 1 94.5 50 PHE B N 1
ATOM 1340 C CA . PHE B 1 50 ? -9.453 2.35 1.191 1 94.5 50 PHE B CA 1
ATOM 1341 C C . PHE B 1 50 ? -8.992 2.127 2.627 1 94.5 50 PHE B C 1
ATOM 1343 O O . PHE B 1 50 ? -7.941 1.528 2.863 1 94.5 50 PHE B O 1
ATOM 1350 N N . LEU B 1 51 ? -9.75 2.676 3.484 1 96.44 51 LEU B N 1
ATOM 1351 C CA . LEU B 1 51 ? -9.711 2.23 4.871 1 96.44 51 LEU B CA 1
ATOM 1352 C C . LEU B 1 51 ? -10.633 1.035 5.086 1 96.44 51 LEU B C 1
ATOM 1354 O O . LEU B 1 51 ? -11.734 0.99 4.535 1 96.44 51 LEU B O 1
ATOM 1358 N N . THR B 1 52 ? -10.195 0.163 5.883 1 95.38 52 THR B N 1
ATOM 1359 C CA . THR B 1 52 ? -11.047 -1 6.109 1 95.38 52 THR B CA 1
ATOM 1360 C C . THR B 1 52 ? -10.867 -1.529 7.531 1 95.38 52 THR B C 1
ATOM 1362 O O . THR B 1 52 ? -9.82 -1.326 8.148 1 95.38 52 THR B O 1
ATOM 1365 N N . ARG B 1 53 ? -11.992 -2.131 8 1 93.12 53 ARG B N 1
ATOM 1366 C CA . ARG B 1 53 ? -11.82 -3.092 9.086 1 93.12 53 ARG B CA 1
ATOM 1367 C C . ARG B 1 53 ? -11.32 -4.43 8.562 1 93.12 53 ARG B C 1
ATOM 1369 O O . ARG B 1 53 ? -11.844 -4.949 7.57 1 93.12 53 ARG B O 1
ATOM 1376 N N . PRO B 1 54 ? -10.289 -4.957 9.312 1 93.38 54 PRO B N 1
ATOM 1377 C CA . PRO B 1 54 ? -9.711 -6.184 8.766 1 93.38 54 PRO B CA 1
ATOM 1378 C C . PRO B 1 54 ? -10.758 -7.273 8.531 1 93.38 54 PRO B C 1
ATOM 1380 O O . PRO B 1 54 ? -11.664 -7.445 9.344 1 93.38 54 PRO B O 1
ATOM 1383 N N . PHE B 1 55 ? -10.586 -7.992 7.484 1 87.94 55 PHE B N 1
ATOM 1384 C CA . PHE B 1 55 ? -11.531 -9.016 7.047 1 87.94 55 PHE B CA 1
ATOM 1385 C C . PHE B 1 55 ? -11.664 -10.117 8.094 1 87.94 55 PHE B C 1
ATOM 1387 O O . PHE B 1 55 ? -12.75 -10.664 8.289 1 87.94 55 PHE B O 1
ATOM 1394 N N . ASP B 1 56 ? -10.57 -10.422 8.742 1 90.69 56 ASP B N 1
ATOM 1395 C CA . ASP B 1 56 ? -10.57 -11.516 9.711 1 90.69 56 ASP B CA 1
ATOM 1396 C C . ASP B 1 56 ? -11.109 -11.055 11.062 1 90.69 56 ASP B C 1
ATOM 1398 O O . ASP B 1 56 ? -11.125 -11.82 12.023 1 90.69 56 ASP B O 1
ATOM 1402 N N . ARG B 1 57 ? -11.438 -9.812 11.25 1 91.69 57 ARG B N 1
ATOM 1403 C CA . ARG B 1 57 ? -12.094 -9.188 12.391 1 91.69 57 ARG B CA 1
ATOM 1404 C C . ARG B 1 57 ? -11.141 -9.07 13.578 1 91.69 57 ARG B C 1
ATOM 1406 O O . ARG B 1 57 ? -11.57 -8.789 14.703 1 91.69 57 ARG B O 1
ATOM 1413 N N . GLN B 1 58 ? -9.844 -9.461 13.32 1 95.62 58 GLN B N 1
ATOM 1414 C CA . GLN B 1 58 ? -8.82 -9.18 14.32 1 95.62 58 GLN B CA 1
ATOM 1415 C C . GLN B 1 58 ? -8.375 -7.723 14.266 1 95.62 58 GLN B C 1
ATOM 1417 O O . GLN B 1 58 ? -8.641 -7.027 13.281 1 95.62 58 GLN B O 1
ATOM 1422 N N . PRO B 1 59 ? -7.797 -7.199 15.352 1 97.06 59 PRO B N 1
ATOM 1423 C CA . PRO B 1 59 ? -7.371 -5.797 15.328 1 97.06 59 PRO B CA 1
ATOM 1424 C C . PRO B 1 59 ? -6.453 -5.48 14.156 1 97.06 59 PRO B C 1
ATOM 1426 O O . PRO B 1 59 ? -5.609 -6.301 13.781 1 97.06 59 PRO B O 1
ATOM 1429 N N . ALA B 1 60 ? -6.703 -4.336 13.555 1 97.19 60 ALA B N 1
ATOM 1430 C CA . ALA B 1 60 ? -5.801 -3.83 12.523 1 97.19 60 ALA B CA 1
ATOM 1431 C C . ALA B 1 60 ? -4.41 -3.564 13.094 1 97.19 60 ALA B C 1
ATOM 1433 O O . ALA B 1 60 ? -4.277 -3.123 14.242 1 97.19 60 ALA B O 1
ATOM 1434 N N . THR B 1 61 ? -3.422 -3.857 12.359 1 97.69 61 THR B N 1
ATOM 1435 C CA . THR B 1 61 ? -2.041 -3.559 12.727 1 97.69 61 THR B CA 1
ATOM 1436 C C . THR B 1 61 ? -1.28 -2.979 11.531 1 97.69 61 THR B C 1
ATOM 1438 O O . THR B 1 61 ? -1.571 -3.309 10.383 1 97.69 61 THR B O 1
ATOM 1441 N N . ALA B 1 62 ? -0.329 -2.145 11.914 1 97 62 ALA B N 1
ATOM 1442 C CA . ALA B 1 62 ? 0.584 -1.635 10.891 1 97 62 ALA B CA 1
ATOM 1443 C C . ALA B 1 62 ? 1.714 -2.625 10.625 1 97 62 ALA B C 1
ATOM 1445 O O . ALA B 1 62 ? 2.207 -3.279 11.547 1 97 62 ALA B O 1
ATOM 1446 N N . GLY B 1 63 ? 2.078 -2.73 9.359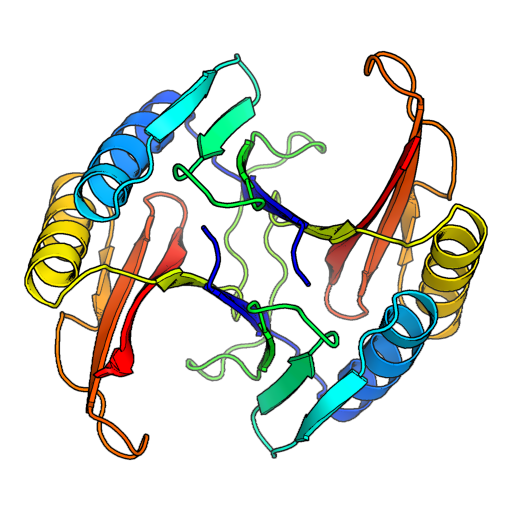 1 96.88 63 GLY B N 1
ATOM 1447 C CA . GLY B 1 63 ? 3.25 -3.529 9.031 1 96.88 63 GLY B CA 1
ATOM 1448 C C . GLY B 1 63 ? 4.551 -2.758 9.148 1 96.88 63 GLY B C 1
ATOM 1449 O O . GLY B 1 63 ? 4.598 -1.563 8.852 1 96.88 63 GLY B O 1
ATOM 1450 N N . ASN B 1 64 ? 5.613 -3.471 9.594 1 97.69 64 ASN B N 1
ATOM 1451 C CA . ASN B 1 64 ? 6.938 -2.861 9.586 1 97.69 64 ASN B CA 1
ATOM 1452 C C . ASN B 1 64 ? 7.602 -2.973 8.219 1 97.69 64 ASN B C 1
ATOM 1454 O O . ASN B 1 64 ? 7.906 -4.074 7.758 1 97.69 64 ASN B O 1
ATOM 1458 N N . GLY B 1 65 ? 7.859 -1.86 7.637 1 96.38 65 GLY B N 1
ATOM 1459 C CA . GLY B 1 65 ? 8.359 -1.823 6.27 1 96.38 65 GLY B CA 1
ATOM 1460 C C . GLY B 1 65 ? 7.293 -1.476 5.25 1 96.38 65 GLY B C 1
ATOM 1461 O O . GLY B 1 65 ? 7.59 -1.303 4.066 1 96.38 65 GLY B O 1
ATOM 1462 N N . VAL B 1 66 ? 6.059 -1.399 5.742 1 96.75 66 VAL B N 1
ATOM 1463 C CA . VAL B 1 66 ? 4.953 -1.012 4.871 1 96.75 66 VAL B CA 1
ATOM 1464 C C . VAL B 1 66 ? 4.809 0.508 4.867 1 96.75 66 VAL B C 1
ATOM 1466 O O . VAL B 1 66 ? 4.762 1.137 5.926 1 96.75 66 VAL B O 1
ATOM 1469 N N . MET B 1 67 ? 4.77 1.08 3.705 1 96.75 67 MET B N 1
ATOM 1470 C CA . MET B 1 67 ? 4.594 2.525 3.578 1 96.75 67 MET B CA 1
ATOM 1471 C C . MET B 1 67 ? 3.895 2.875 2.27 1 96.75 67 MET B C 1
ATOM 1473 O O . MET B 1 67 ? 4.246 2.348 1.212 1 96.75 67 MET B O 1
ATOM 1477 N N . LEU B 1 68 ? 2.902 3.734 2.348 1 95.12 68 LEU B N 1
ATOM 1478 C CA . LEU B 1 68 ? 2.256 4.312 1.176 1 95.12 68 LEU B CA 1
ATOM 1479 C C . LEU B 1 68 ? 2.719 5.75 0.956 1 95.12 68 LEU B C 1
ATOM 1481 O O . LEU B 1 68 ? 2.795 6.535 1.905 1 95.12 68 LEU B O 1
ATOM 1485 N N . SER B 1 69 ? 2.982 6.035 -0.248 1 93.94 69 SER B N 1
ATOM 1486 C CA . SER B 1 69 ? 3.461 7.379 -0.562 1 93.94 69 SER B CA 1
ATOM 1487 C C . SER B 1 69 ? 2.535 8.078 -1.552 1 93.94 69 SER B C 1
ATOM 1489 O O . SER B 1 69 ? 2.023 7.449 -2.48 1 93.94 69 SER B O 1
ATOM 1491 N N . PHE B 1 70 ? 2.436 9.344 -1.377 1 93 70 PHE B N 1
ATOM 1492 C CA . PHE B 1 70 ? 1.559 10.172 -2.201 1 93 70 PHE B CA 1
ATOM 1493 C C . PHE B 1 70 ? 2.318 11.359 -2.775 1 93 70 PHE B C 1
ATOM 1495 O O . PHE B 1 70 ? 3.076 12.023 -2.064 1 93 70 PHE B O 1
ATOM 1502 N N . LEU B 1 71 ? 2.059 11.539 -4.074 1 91.25 71 LEU B N 1
ATOM 1503 C CA . LEU B 1 71 ? 2.654 12.703 -4.715 1 91.25 71 LEU B CA 1
ATOM 1504 C C . LEU B 1 71 ? 1.881 13.969 -4.367 1 91.25 71 LEU B C 1
ATOM 1506 O O . LEU B 1 71 ? 0.654 14.008 -4.484 1 91.25 71 LEU B O 1
ATOM 1510 N N . ALA B 1 72 ? 2.553 14.945 -3.906 1 93.88 72 ALA B N 1
ATOM 1511 C CA . ALA B 1 72 ? 1.955 16.25 -3.604 1 93.88 72 ALA B CA 1
ATOM 1512 C C . ALA B 1 72 ? 2.195 17.234 -4.738 1 93.88 72 ALA B C 1
ATOM 1514 O O . ALA B 1 72 ? 3.08 17.031 -5.57 1 93.88 72 ALA B O 1
ATOM 1515 N N . GLU B 1 73 ? 1.392 18.312 -4.758 1 93.69 73 GLU B N 1
ATOM 1516 C CA . GLU B 1 73 ? 1.508 19.312 -5.805 1 93.69 73 GLU B CA 1
ATOM 1517 C C . GLU B 1 73 ? 2.705 20.234 -5.559 1 93.69 73 GLU B C 1
ATOM 1519 O O . GLU B 1 73 ? 3.34 20.703 -6.504 1 93.69 73 GLU B O 1
ATOM 1524 N N . ASP B 1 74 ? 2.951 20.531 -4.336 1 95.06 74 ASP B N 1
ATOM 152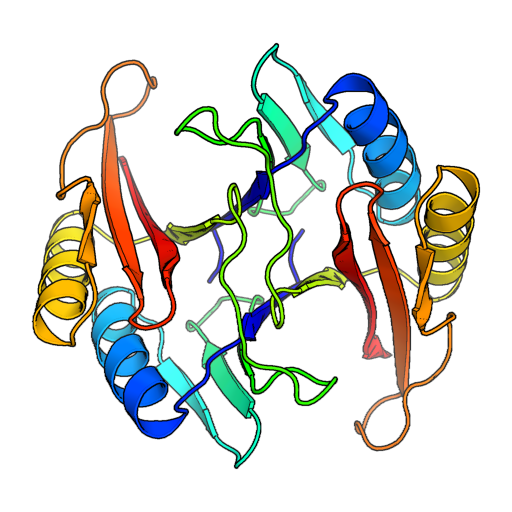5 C CA . ASP B 1 74 ? 4.055 21.406 -3.977 1 95.06 74 ASP B CA 1
ATOM 1526 C C . ASP B 1 74 ? 4.469 21.203 -2.52 1 95.06 74 ASP B C 1
ATOM 1528 O O . ASP B 1 74 ? 3.875 20.391 -1.81 1 95.06 74 ASP B O 1
ATOM 1532 N N . ARG B 1 75 ? 5.5 21.953 -2.094 1 96.25 75 ARG B N 1
ATOM 1533 C CA . ARG B 1 75 ? 6.055 21.812 -0.753 1 96.25 75 ARG B CA 1
ATOM 1534 C C . ARG B 1 75 ? 5.043 22.234 0.309 1 96.25 75 ARG B C 1
ATOM 1536 O O . ARG B 1 75 ? 4.996 21.641 1.392 1 96.25 75 ARG B O 1
ATOM 1543 N N . ALA B 1 76 ? 4.289 23.203 0.003 1 97.88 76 ALA B N 1
ATOM 1544 C CA . ALA B 1 76 ? 3.299 23.688 0.959 1 97.88 76 ALA B CA 1
ATOM 1545 C C . ALA B 1 76 ? 2.275 22.609 1.287 1 97.88 76 ALA B C 1
ATOM 1547 O O . ALA B 1 76 ? 1.833 22.484 2.432 1 97.88 76 ALA B O 1
ATOM 1548 N N . ALA B 1 77 ? 1.842 21.875 0.316 1 97.62 77 ALA B N 1
ATOM 1549 C CA . ALA B 1 77 ? 0.913 20.766 0.524 1 97.62 77 ALA B CA 1
ATOM 1550 C C . ALA B 1 77 ? 1.507 19.734 1.463 1 97.62 77 ALA B C 1
ATOM 1552 O O . ALA B 1 77 ? 0.79 19.125 2.268 1 97.62 77 ALA B O 1
ATOM 1553 N N . ILE B 1 78 ? 2.779 19.516 1.375 1 97.5 78 ILE B N 1
ATOM 1554 C CA . ILE B 1 78 ? 3.471 18.547 2.219 1 97.5 78 ILE B CA 1
ATOM 1555 C C . ILE B 1 78 ? 3.514 19.047 3.658 1 97.5 78 ILE B C 1
ATOM 1557 O O . ILE B 1 78 ? 3.275 18.297 4.598 1 97.5 78 ILE B O 1
ATOM 1561 N N . ASP B 1 79 ? 3.83 20.328 3.773 1 98.5 79 ASP B N 1
ATOM 1562 C CA . ASP B 1 79 ? 3.809 20.938 5.102 1 98.5 79 ASP B CA 1
ATOM 1563 C C . ASP B 1 79 ? 2.43 20.797 5.746 1 98.5 79 ASP B C 1
ATOM 1565 O O . ASP B 1 79 ? 2.318 20.438 6.918 1 98.5 79 ASP B O 1
ATOM 1569 N N . ALA B 1 80 ? 1.44 21.062 5.016 1 98.62 80 ALA B N 1
ATOM 1570 C CA . ALA B 1 80 ? 0.065 21 5.504 1 98.62 80 ALA B CA 1
ATOM 1571 C C . ALA B 1 80 ? -0.315 19.562 5.852 1 98.62 80 ALA B C 1
ATOM 1573 O O . ALA B 1 80 ? -0.998 19.312 6.852 1 98.62 80 ALA B O 1
ATOM 1574 N N . PHE B 1 81 ? 0.021 18.641 5.031 1 98.31 81 PHE B N 1
ATOM 1575 C CA . PHE B 1 81 ? -0.184 17.219 5.266 1 98.31 81 PHE B CA 1
ATOM 1576 C C . PHE B 1 81 ? 0.407 16.797 6.605 1 98.31 81 PHE B C 1
ATOM 1578 O O . PHE B 1 81 ? -0.263 16.156 7.406 1 98.31 81 PHE B O 1
ATOM 1585 N N . HIS B 1 82 ? 1.625 17.141 6.766 1 98.75 82 HIS B N 1
ATOM 1586 C CA . HIS B 1 82 ? 2.332 16.781 7.992 1 98.75 82 HIS B CA 1
ATOM 1587 C C . HIS B 1 82 ? 1.672 17.406 9.211 1 98.75 82 HIS B C 1
ATOM 1589 O O . HIS B 1 82 ? 1.434 16.734 10.211 1 98.75 82 HIS B O 1
ATOM 1595 N N . ALA B 1 83 ? 1.398 18.672 9.133 1 98.75 83 ALA B N 1
ATOM 1596 C CA . ALA B 1 83 ? 0.753 19.391 10.234 1 98.75 83 ALA B CA 1
ATOM 1597 C C . ALA B 1 83 ? -0.604 18.781 10.562 1 98.75 83 ALA B C 1
ATOM 1599 O O . ALA B 1 83 ? -0.939 18.594 11.734 1 98.75 83 ALA B O 1
ATOM 1600 N N . ALA B 1 84 ? -1.37 18.5 9.586 1 98.62 84 ALA B N 1
ATOM 1601 C CA . ALA B 1 84 ? -2.682 17.891 9.773 1 98.62 84 ALA B CA 1
ATOM 1602 C C . ALA B 1 84 ? -2.562 16.547 10.492 1 98.62 84 ALA B C 1
ATOM 1604 O O . ALA B 1 84 ? -3.379 16.219 11.352 1 98.62 84 ALA B O 1
ATOM 1605 N N . ALA B 1 85 ? -1.593 15.758 10.07 1 98.56 85 ALA B N 1
ATOM 1606 C CA . ALA B 1 85 ? -1.395 14.445 10.68 1 98.56 85 ALA B CA 1
ATOM 1607 C C . ALA B 1 85 ? -1.157 14.562 12.18 1 98.56 85 ALA B C 1
ATOM 1609 O O . ALA B 1 85 ? -1.755 13.828 12.969 1 98.56 85 ALA B O 1
ATOM 1610 N N . LEU B 1 86 ? -0.306 15.461 12.531 1 98.44 86 LEU B N 1
ATOM 1611 C CA . LEU B 1 86 ? 0.012 15.641 13.945 1 98.44 86 LEU B CA 1
ATOM 1612 C C . LEU B 1 86 ? -1.198 16.156 14.711 1 98.44 86 LEU B C 1
ATOM 1614 O O . LEU B 1 86 ? -1.458 15.734 15.836 1 98.44 86 LEU B O 1
ATOM 1618 N N . GLU B 1 87 ? -1.845 17.047 14.117 1 98.31 87 GLU B N 1
ATOM 1619 C CA . GLU B 1 87 ? -3.023 17.641 14.742 1 98.31 87 GLU B CA 1
ATOM 1620 C C . GLU B 1 87 ? -4.109 16.594 14.969 1 98.31 87 GLU B C 1
ATOM 1622 O O . GLU B 1 87 ? -4.84 16.656 15.961 1 98.31 87 GLU B O 1
ATOM 1627 N N . MET B 1 88 ? -4.219 15.656 14.156 1 98.19 88 MET B N 1
ATOM 1628 C CA . MET B 1 88 ? -5.328 14.711 14.172 1 98.19 88 MET B CA 1
ATOM 1629 C C . MET B 1 88 ? -4.922 13.414 14.867 1 98.19 88 MET B C 1
ATOM 1631 O O . MET B 1 88 ? -5.559 12.375 14.68 1 98.19 88 MET B O 1
ATOM 1635 N N . GLY B 1 89 ? -3.84 13.461 15.586 1 97.69 89 GLY B N 1
ATOM 1636 C CA . GLY B 1 89 ? -3.516 12.352 16.469 1 97.69 89 GLY B CA 1
ATOM 1637 C C . GLY B 1 89 ? -2.502 11.398 15.867 1 97.69 89 GLY B C 1
ATOM 1638 O O . GLY B 1 89 ? -2.205 10.352 16.453 1 97.69 89 GLY B O 1
ATOM 1639 N N . GLY B 1 90 ? -2.006 11.664 14.68 1 98.31 90 GLY B N 1
ATOM 1640 C CA . GLY B 1 90 ? -0.883 10.898 14.156 1 98.31 90 GLY B CA 1
ATOM 1641 C C . GLY B 1 90 ? 0.441 11.273 14.805 1 98.31 90 GLY B C 1
ATOM 1642 O O . GLY B 1 90 ? 0.471 11.984 15.805 1 98.31 90 GLY B O 1
ATOM 1643 N N . SER B 1 91 ? 1.462 10.602 14.312 1 98.25 91 SER B N 1
ATOM 1644 C CA . SER B 1 91 ? 2.783 10.875 14.859 1 98.25 91 SER B CA 1
ATOM 1645 C C . SER B 1 91 ? 3.783 11.219 13.758 1 98.25 91 SER B C 1
ATOM 1647 O O . SER B 1 91 ? 3.59 10.844 12.602 1 98.25 91 SER B O 1
ATOM 1649 N N . ASP B 1 92 ? 4.816 11.945 14.164 1 98.19 92 ASP B N 1
ATOM 1650 C CA . ASP B 1 92 ? 5.891 12.336 13.258 1 98.19 92 ASP B CA 1
ATOM 1651 C C . ASP B 1 92 ? 6.863 11.188 13.023 1 98.19 92 ASP B C 1
ATOM 1653 O O . ASP B 1 92 ? 7.387 10.602 13.977 1 98.19 92 ASP B O 1
ATOM 1657 N N . GLU B 1 93 ? 7.07 10.906 11.805 1 97.12 93 GLU B N 1
ATOM 1658 C CA . GLU B 1 93 ? 8.07 9.914 11.422 1 97.12 93 GLU B CA 1
ATOM 1659 C C . GLU B 1 93 ? 9.156 10.531 10.547 1 97.12 93 GLU B C 1
ATOM 1661 O O . GLU B 1 93 ? 9.969 9.82 9.953 1 97.12 93 GLU B O 1
ATOM 1666 N N . GLY B 1 94 ? 9.172 11.766 10.281 1 96.62 94 GLY B N 1
ATOM 1667 C CA . GLY B 1 94 ? 10.086 12.57 9.492 1 96.62 94 GLY B CA 1
ATOM 1668 C C . GLY B 1 94 ? 9.477 13.883 9.031 1 96.62 94 GLY B C 1
ATOM 1669 O O . GLY B 1 94 ? 8.586 13.898 8.18 1 96.62 94 GLY B O 1
ATOM 1670 N N . PRO B 1 95 ? 9.891 15.008 9.727 1 97.5 95 PRO B N 1
ATOM 1671 C CA . PRO B 1 95 ? 9.297 16.312 9.391 1 97.5 95 PRO B CA 1
ATOM 1672 C C . PRO B 1 95 ? 9.562 16.719 7.949 1 97.5 95 PRO B C 1
ATOM 1674 O O . PRO B 1 95 ? 10.461 16.172 7.301 1 97.5 95 PRO B O 1
ATOM 1677 N N . PRO B 1 96 ? 8.695 17.656 7.434 1 97.62 96 PRO B N 1
ATOM 1678 C CA . PRO B 1 96 ? 8.922 18.141 6.066 1 97.62 96 PRO B CA 1
ATOM 1679 C C . PRO B 1 96 ? 10.328 18.672 5.855 1 97.62 96 PRO B C 1
ATOM 1681 O O . PRO B 1 96 ? 10.859 19.391 6.715 1 97.62 96 PRO B O 1
ATOM 1684 N N . GLY B 1 97 ? 10.883 18.281 4.738 1 95.25 97 GLY B N 1
ATOM 1685 C CA . GLY B 1 97 ? 12.227 18.75 4.422 1 95.25 97 GLY B CA 1
ATOM 1686 C C . GLY B 1 97 ? 12.836 18.031 3.23 1 95.25 97 GLY B C 1
ATOM 1687 O O . GLY B 1 97 ? 12.297 17.031 2.756 1 95.25 97 GLY B O 1
ATOM 1688 N N . VAL B 1 98 ? 13.906 18.609 2.705 1 92.88 98 VAL B N 1
ATOM 1689 C CA . VAL B 1 98 ? 14.656 18 1.604 1 92.88 98 VAL B CA 1
ATOM 1690 C C . VAL B 1 98 ? 15.391 16.766 2.098 1 92.88 98 VAL B C 1
ATOM 1692 O O . VAL B 1 98 ? 15.977 16.766 3.184 1 92.88 98 VAL B O 1
ATOM 1695 N N . ARG B 1 99 ? 15.148 15.695 1.362 1 87.12 99 ARG B N 1
ATOM 1696 C CA . ARG B 1 99 ? 15.914 14.492 1.674 1 87.12 99 ARG B CA 1
ATOM 1697 C C . ARG B 1 99 ? 17.141 14.383 0.787 1 87.12 99 ARG B C 1
ATOM 1699 O O . ARG B 1 99 ? 17.047 14.398 -0.441 1 87.12 99 ARG B O 1
ATOM 1706 N N . GLU B 1 100 ? 18.328 14.461 1.383 1 70.19 100 GLU B N 1
ATOM 1707 C CA . GLU B 1 100 ? 19.625 14.531 0.698 1 70.19 100 GLU B CA 1
ATOM 1708 C C . GLU B 1 100 ? 19.984 13.195 0.063 1 70.19 100 GLU B C 1
ATOM 1710 O O . GLU B 1 100 ? 19.625 12.141 0.584 1 70.19 100 GLU B O 1
ATOM 1715 N N . GLY B 1 101 ? 20.797 13.188 -1.127 1 63.72 101 GLY B N 1
ATOM 1716 C CA . GLY B 1 101 ? 21.344 12.039 -1.827 1 63.72 101 GLY B CA 1
ATOM 1717 C C . GLY B 1 101 ? 20.453 11.539 -2.947 1 63.72 101 GLY B C 1
ATOM 1718 O O . GLY B 1 101 ? 20.844 10.672 -3.727 1 63.72 101 GLY B O 1
ATOM 1719 N N . MET B 1 102 ? 19.312 11.812 -2.881 1 59.66 102 MET B N 1
ATOM 1720 C CA . MET B 1 102 ? 18.453 11.461 -3.998 1 59.66 102 MET B CA 1
ATOM 1721 C C . MET B 1 102 ? 18.453 12.555 -5.059 1 59.66 102 MET B C 1
ATOM 1723 O O . MET B 1 102 ? 18.656 13.727 -4.742 1 59.66 102 MET B O 1
ATOM 1727 N N . ASN B 1 103 ? 19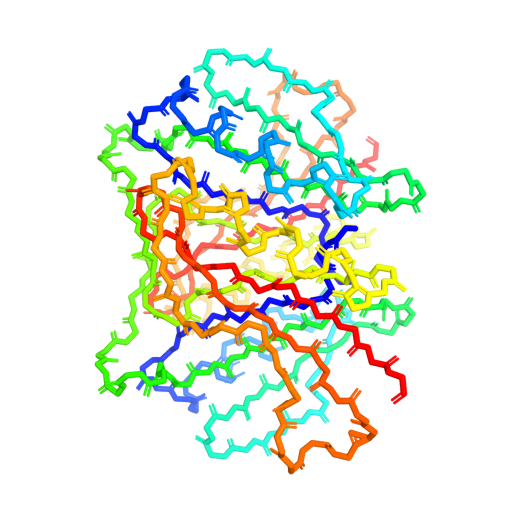.203 12.375 -6.059 1 57.41 103 ASN B N 1
ATOM 1728 C CA . ASN B 1 103 ? 19.328 13.43 -7.059 1 57.41 103 ASN B CA 1
ATOM 1729 C C . ASN B 1 103 ? 18.031 14.227 -7.203 1 57.41 103 ASN B C 1
ATOM 1731 O O . ASN B 1 103 ? 16.969 13.742 -6.828 1 57.41 103 ASN B O 1
ATOM 1735 N N . PRO B 1 104 ? 17.25 14.852 -8.164 1 60.59 104 PRO B N 1
ATOM 1736 C CA . PRO B 1 104 ? 16.625 16.156 -7.949 1 60.59 104 PRO B CA 1
ATOM 1737 C C . PRO B 1 104 ? 16.031 16.312 -6.555 1 60.59 104 PRO B C 1
ATOM 1739 O O . PRO B 1 104 ? 15.875 15.32 -5.836 1 60.59 104 PRO B O 1
ATOM 1742 N N . VAL B 1 105 ? 15.781 17.484 -6.113 1 68.56 105 VAL B N 1
ATOM 1743 C CA . VAL B 1 105 ? 15.344 17.953 -4.797 1 68.56 105 VAL B CA 1
ATOM 1744 C C . VAL B 1 105 ? 14.094 17.188 -4.371 1 68.56 105 VAL B C 1
ATOM 1746 O O . VAL B 1 105 ? 13.016 17.375 -4.938 1 68.56 105 VAL B O 1
ATOM 1749 N N . PHE B 1 106 ? 14.258 16.156 -3.645 1 86.06 106 PHE B N 1
ATOM 1750 C CA . PHE B 1 106 ? 13.211 15.344 -3.045 1 86.06 106 PHE B CA 1
ATOM 1751 C C . PHE B 1 106 ? 12.773 15.914 -1.703 1 86.06 106 PHE B C 1
ATOM 1753 O O . PHE B 1 106 ? 13.539 15.898 -0.736 1 86.06 106 PHE B O 1
ATOM 1760 N N . TYR B 1 107 ? 11.711 16.672 -1.741 1 94.5 107 TYR B N 1
ATOM 1761 C CA . TYR B 1 107 ? 11.086 17.219 -0.537 1 94.5 107 TYR B CA 1
ATOM 1762 C C . TYR B 1 107 ? 9.969 16.297 -0.052 1 94.5 107 TYR B C 1
ATOM 1764 O O . TYR B 1 107 ? 9.039 15.992 -0.803 1 94.5 107 TYR B O 1
ATOM 1772 N N . ALA B 1 108 ? 10.062 15.844 1.266 1 96.19 108 ALA B N 1
ATOM 1773 C CA . ALA B 1 108 ? 9.117 14.828 1.72 1 96.19 108 ALA B CA 1
ATOM 1774 C C . ALA B 1 108 ? 8.82 14.984 3.207 1 96.19 108 ALA B C 1
ATOM 1776 O O . ALA B 1 108 ? 9.539 15.688 3.922 1 96.19 108 ALA B O 1
ATOM 1777 N N . ALA B 1 109 ? 7.801 14.398 3.641 1 97.81 109 ALA B N 1
ATOM 1778 C CA . ALA B 1 109 ? 7.441 14.211 5.043 1 97.81 109 ALA B CA 1
ATOM 1779 C C . ALA B 1 109 ? 6.867 12.82 5.281 1 97.81 109 ALA B C 1
ATOM 1781 O O . ALA B 1 109 ? 6.27 12.227 4.379 1 97.81 109 ALA B O 1
ATOM 1782 N N . TYR B 1 110 ? 7.066 12.32 6.449 1 98.06 110 TYR B N 1
ATOM 1783 C CA . TYR B 1 110 ? 6.625 10.992 6.855 1 98.06 110 TYR B CA 1
ATOM 1784 C C . TYR B 1 110 ? 5.832 11.055 8.156 1 98.06 110 TYR B C 1
ATOM 1786 O O . TYR B 1 110 ? 6.254 11.695 9.117 1 98.06 110 TYR B O 1
ATOM 1794 N N . VAL B 1 111 ? 4.742 10.406 8.203 1 98.56 111 VAL B N 1
ATOM 1795 C CA . VAL B 1 111 ? 3.904 10.375 9.398 1 98.56 111 VAL B CA 1
ATOM 1796 C C . VAL B 1 111 ? 3.352 8.969 9.609 1 98.56 111 VAL B C 1
ATOM 1798 O O . VAL B 1 111 ? 3.447 8.117 8.727 1 98.56 111 VAL B O 1
ATOM 1801 N N . ARG B 1 112 ? 2.836 8.727 10.766 1 98.5 112 ARG B N 1
ATOM 1802 C CA . ARG B 1 112 ? 2.02 7.551 11.039 1 98.5 112 ARG B CA 1
ATOM 1803 C C . ARG B 1 112 ? 0.596 7.949 11.422 1 98.5 112 ARG B C 1
ATOM 1805 O O . ARG B 1 112 ? 0.391 8.922 12.148 1 98.5 112 ARG B O 1
ATOM 1812 N N . ASP B 1 113 ? -0.341 7.199 10.906 1 98.31 113 ASP B N 1
ATOM 1813 C CA . ASP B 1 113 ? -1.723 7.422 11.32 1 98.31 113 ASP B CA 1
ATOM 1814 C C . ASP B 1 113 ? -1.957 6.906 12.742 1 98.31 113 ASP B C 1
ATOM 1816 O O . ASP B 1 113 ? -1.058 6.328 13.352 1 98.31 113 ASP B O 1
ATOM 1820 N N . PRO B 1 114 ? -3.09 7.113 13.32 1 97.88 114 PRO B N 1
ATOM 1821 C CA . PRO B 1 114 ? -3.336 6.754 14.719 1 97.88 114 PRO B CA 1
ATOM 1822 C C . PRO B 1 114 ? -3.188 5.258 14.977 1 97.88 114 PRO B C 1
ATOM 1824 O O . PRO B 1 114 ? -3.02 4.84 16.125 1 97.88 114 PRO B O 1
ATOM 1827 N N . ASP B 1 115 ? -3.291 4.395 13.977 1 97.81 115 ASP B N 1
ATOM 1828 C CA . ASP B 1 115 ? -3.158 2.947 14.125 1 97.81 115 ASP B CA 1
ATOM 1829 C C . ASP B 1 115 ? -1.738 2.49 13.797 1 97.81 115 ASP B C 1
ATOM 1831 O O . ASP B 1 115 ? -1.445 1.293 13.82 1 97.81 115 ASP B O 1
ATOM 1835 N N . GLY B 1 116 ? -0.901 3.453 13.438 1 97.75 116 GLY B N 1
ATOM 1836 C CA . GLY B 1 116 ? 0.507 3.141 13.258 1 97.75 116 GLY B CA 1
ATOM 1837 C C . GLY B 1 116 ? 0.895 2.963 11.797 1 97.75 116 GLY B C 1
ATOM 1838 O O . GLY B 1 116 ? 2.061 2.711 11.492 1 97.75 116 GLY B O 1
ATOM 1839 N N . ASN B 1 117 ? -0.001 3.021 10.844 1 98.19 117 ASN B N 1
ATOM 1840 C CA . ASN B 1 117 ? 0.33 2.932 9.43 1 98.19 117 ASN B CA 1
ATOM 1841 C C . ASN B 1 117 ? 1.198 4.105 8.977 1 98.19 117 ASN B C 1
ATOM 1843 O O . ASN B 1 117 ? 0.929 5.254 9.336 1 98.19 117 ASN B O 1
ATOM 1847 N N . LYS B 1 118 ? 2.209 3.793 8.219 1 98 118 LYS B N 1
ATOM 1848 C CA . LYS B 1 118 ? 3.154 4.82 7.793 1 98 118 LYS B CA 1
ATOM 1849 C C . LYS B 1 118 ? 2.77 5.391 6.434 1 98 118 LYS B C 1
ATOM 1851 O O . LYS B 1 118 ? 2.443 4.645 5.508 1 98 118 LYS B O 1
ATOM 1856 N N . LEU B 1 119 ? 2.791 6.684 6.309 1 98.06 119 LEU B N 1
ATOM 1857 C CA . LEU B 1 119 ? 2.498 7.422 5.086 1 98.06 119 LEU B CA 1
ATOM 1858 C C . LEU B 1 119 ? 3.633 8.375 4.742 1 98.06 119 LEU B C 1
ATOM 1860 O O . LEU B 1 119 ? 4.297 8.906 5.637 1 98.06 119 LEU B O 1
ATOM 1864 N N . CYS B 1 120 ? 3.775 8.57 3.504 1 97.31 120 CYS B N 1
ATOM 1865 C CA . CYS B 1 120 ? 4.727 9.547 2.986 1 97.31 120 CYS B CA 1
ATOM 1866 C C . CYS B 1 120 ? 4.066 10.469 1.968 1 97.31 120 CYS B C 1
ATOM 1868 O O . CYS B 1 120 ? 3.266 10.023 1.146 1 97.31 120 CYS B O 1
ATOM 1870 N N . ALA B 1 121 ? 4.273 11.734 2.064 1 96.94 121 ALA B N 1
ATOM 1871 C CA . ALA B 1 121 ? 3.992 12.695 1.002 1 96.94 121 ALA B CA 1
ATOM 1872 C C . ALA B 1 121 ? 5.277 13.336 0.49 1 96.94 121 ALA B C 1
ATOM 1874 O O . ALA B 1 121 ? 6.164 13.672 1.276 1 96.94 121 ALA B O 1
ATOM 1875 N N . PHE B 1 122 ? 5.297 13.484 -0.857 1 94.38 122 PHE B N 1
ATOM 1876 C CA . PHE B 1 122 ? 6.547 14.016 -1.389 1 94.38 122 PHE B CA 1
ATOM 1877 C C . PHE B 1 122 ? 6.305 14.766 -2.693 1 94.38 122 PHE B C 1
ATOM 1879 O O . PHE B 1 122 ? 5.25 14.617 -3.312 1 94.38 122 PHE B O 1
ATOM 1886 N N . VAL B 1 123 ? 7.266 15.609 -3.037 1 91.5 123 VAL B N 1
ATOM 1887 C CA . VAL B 1 123 ? 7.344 16.234 -4.355 1 91.5 123 VAL B CA 1
ATOM 1888 C C . VAL B 1 123 ? 8.773 16.141 -4.887 1 91.5 123 VAL B C 1
ATOM 1890 O O . VAL B 1 123 ? 9.734 16.156 -4.113 1 91.5 123 VAL B O 1
ATOM 1893 N N . ARG B 1 124 ? 8.789 15.828 -6.207 1 78.56 124 ARG B N 1
ATOM 1894 C CA . ARG B 1 124 ? 10.094 15.797 -6.863 1 78.56 124 ARG B CA 1
ATOM 1895 C C . ARG B 1 124 ? 10.25 16.953 -7.832 1 78.56 124 ARG B C 1
ATOM 1897 O O . ARG B 1 124 ? 9.391 17.172 -8.695 1 78.56 124 ARG B O 1
ATOM 1904 N N . LYS B 1 125 ? 10.938 18.062 -7.469 1 65.12 125 LYS B N 1
ATOM 1905 C CA . LYS B 1 125 ? 11.266 19.125 -8.406 1 65.12 125 LYS B CA 1
ATOM 1906 C C . LYS B 1 125 ? 12.727 19.062 -8.828 1 65.12 125 LYS B C 1
ATOM 1908 O O . LYS B 1 125 ? 13.586 18.641 -8.055 1 65.12 125 LYS B O 1
#

Organism: NCBI:txid2803784

Nearest PDB structures (foldseek):
  4qb5-assembly2_B  TM=9.383E-01  e=3.724E-15  Rhodoferax ferrireducens T118
  4qb5-assembly1_C  TM=9.454E-01  e=4.780E-15  Rhodoferax ferrireducens T118
  4qb5-assembly1_A  TM=9.515E-01  e=1.665E-14  Rhodoferax ferrireducens T118
  4z04-assembly1_A-2  TM=8.985E-01  e=8.487E-13  Brucella abortus 2308
  3ey7-assembly1_B  TM=6.718E-01  e=2.247E-06  Vibrio cholerae

Sequence (250 aa):
MIAYTTLGVNDMDRSIAFYDAVFAPLGAVRDTTSQTWTGYVRAGDRGRFFLTRPFDRQPATAGNGVMLSFLAEDRAAIDAFHAAALEMGGSDEGPPGVREGMNPVFYAAYVRDPDGNKLCAFVRKMIAYTTLGVNDMDRSIAFYDAVFAPLGAVRDTTSQTWTGYVRAGDRGRFFLTRPFDRQPATAGNGVMLSFLAEDRAAIDAFHAAALEMGGSDEGPPGVREGMNPVFYAAYVRDPDGNKLCAFVRK

Radius of gyration: 17.21 Å; Cα contacts (8 Å, |Δi|>4): 649; chains: 2; bounding box: 43×46×35 Å

pLDDT: mean 91.91, std 9.58, range [56.69, 98.75]

Solvent-accessible surface area (backbone atoms only — not comparable to full-atom values): 12348 Å² total; per-residue (Å²): 66,66,36,38,37,36,38,27,39,80,48,65,69,61,47,49,56,31,50,53,49,30,28,45,50,51,57,31,44,78,75,46,78,55,98,54,38,36,31,34,38,20,86,93,39,82,21,38,40,31,42,27,52,23,88,85,70,50,78,33,36,43,25,36,35,37,35,46,24,30,58,32,90,42,71,66,28,33,47,47,23,52,51,34,32,48,73,54,56,22,42,84,67,37,73,68,41,74,49,85,90,50,78,64,54,32,36,32,26,28,34,21,46,77,62,52,43,38,40,35,34,31,32,80,93,66,67,36,36,39,36,38,28,40,80,48,67,67,62,47,49,55,32,50,54,48,29,28,44,51,50,56,31,42,79,74,44,79,55,100,54,38,35,31,33,38,21,86,94,39,83,22,38,40,30,42,26,53,22,88,86,73,50,78,33,37,44,25,38,34,37,34,46,25,31,60,32,91,41,71,64,29,33,46,46,22,52,50,34,31,47,73,54,57,22,42,84,68,38,73,68,42,74,48,84,89,53,75,66,58,32,35,31,25,28,34,22,45,78,63,53,43,37,37,32,34,31,34,81,92

Foldseek 3Di:
DAQEDEAEAQDPVLQVQLCQQLCVLQQKHWDDDDPAKTKIDHPPDRYIYMYGHDPVNPHTAADDVDEEEGEGPDLVSQQRNQVSQVVSQKAFPAHWDFDPPPPFGKTKGWIAHNRGYIYMYIYGD/DAQEDEAEAQDPVLQVQLCQQLCVLQQKHWDDDDPAKTKIDHPPDRYIYMYGHDPVNDHTAADDVDEEEGEGPDLVSQQRNQVSQVVSQKAFPAHWDFDPPPPATKTKGWIAHNRGYIYMYIYGD

Secondary structure (DSSP, 8-state):
-EEEEEEE-S-HHHHHHHHHHHHGGGTEEEEEE-SSEEEEEETT---EEEEE--TT-SPP-PPTT-EEEEE-SSHHHHHHHHHHHHHTT-EEEEEEEEETTSSS-EEEEEEE-TT--EEEEEEE-/-EEEEEEE-S-HHHHHHHHHHHHGGGTEEEEEE-SSEEEEEETT---EEEEE--TT-SPP-PPTT-EEEEE-SSHHHHHHHHHHHHHTT-EEEEEEEEETTSSS-EEEEEEE-TT--EEEEEEE-

InterPro domains:
  IPR004360 Glyoxalase/fosfomycin resistance/dioxygenase domain [PF00903] (2-120)
  IPR029068 Glyoxalase/Bleomycin resistance protein/Dihydroxybiphenyl dioxygenase [G3DSA:3.10.180.10] (1-125)
  IPR029068 Glyoxalase/Bleomycin resistance protein/Dihydroxybiphenyl dioxygenase [SSF54593] (2-124)
  IPR037523 Vicinal oxygen chelate (VOC), core domain [PS51819] (1-124)